Protein AF-A0AAD8M4Q8-F1 (afdb_monomer_lite)

Sequence (217 aa):
MDNETYIPLFQEVNKFFEGLNMKIIEDIPTFLVDKHEINKLSHEFGEKDQLRNPVGMVTYKSGFFVKSVARSFLGGKNIHVVKKVQYIRNDQEVTSLLLVYGFPRLAIGATLAHEMMHAWMRIEGYKGLTIEVEEGICEVMAHRWLDWYAFVGDDFLHTTPEQAQFLRNLKEFLQNKIERNDCKIYGGGFRDAKWAIEKYGLKYTISHVAQTGKFPQ

Radius of gyration: 17.35 Å; chains: 1; bounding box: 42×38×52 Å

Foldseek 3Di:
DAPVVVVVLVVVLQVVCVVVVLHDPDPAAEFAAAQVQVLVVCVVVCVPCPPDSDQKDWDQDFFDKGWGFRDWDDDPPDIDTDTDIDHFHDNDRTRHMYGHPDDDSLQSSLRVQLNVQVVSCSNVPQPDADLLQSLLVSLLSSLVSLVVCCPPPPQCVPDDPVSNVVSVVVSVVSNCCQCVVPDCRRNVSVVLLVVLCVVPNDVVQVVVCSVPSDGDD

Secondary structure (DSSP, 8-state):
--HHHHHHHHHHHHHHHHHTT----S---EEEE-HHHHHHHHHHHT-S-TT---SEEEE---SEEEEEEEEEEEETTEEEEEEEEEEE---SSS-EEEEETTS-HHHHHHHHHHHHHHHHHHHTT--S--HHHHHHHHHHHHHHHHHHHHHH-HHHHSS-HHHHHHHHHHHHHHHHHHHT---IIIIIHHHHHHHHHHHH-HHHHHHHHHHHSS---

Organism: NCBI:txid360622

Structure (mmCIF, N/CA/C/O backbone):
data_AF-A0AAD8M4Q8-F1
#
_entry.id   AF-A0AAD8M4Q8-F1
#
loop_
_atom_site.group_PDB
_atom_site.id
_atom_site.type_symbol
_atom_site.label_atom_id
_atom_site.label_alt_id
_atom_site.label_comp_id
_atom_site.label_asym_id
_atom_site.label_entity_id
_atom_site.label_seq_id
_atom_site.pdbx_PDB_ins_code
_atom_site.Cartn_x
_atom_site.Cartn_y
_atom_site.Cartn_z
_atom_site.occupancy
_atom_site.B_iso_or_equiv
_atom_site.auth_seq_id
_atom_site.auth_comp_id
_atom_site.auth_asym_id
_atom_site.auth_atom_id
_atom_site.pdbx_PDB_model_num
ATOM 1 N N . MET A 1 1 ? 7.501 -5.896 -14.517 1.00 64.81 1 MET A N 1
ATOM 2 C CA . MET A 1 1 ? 7.776 -6.849 -13.427 1.00 64.81 1 MET A CA 1
ATOM 3 C C . MET A 1 1 ? 7.055 -8.150 -13.726 1.00 64.81 1 MET A C 1
ATOM 5 O O . MET A 1 1 ? 5.923 -8.102 -14.202 1.00 64.81 1 MET A O 1
ATOM 9 N N . ASP A 1 2 ? 7.731 -9.267 -13.506 1.00 63.97 2 ASP A N 1
ATOM 10 C CA . ASP A 1 2 ? 7.231 -10.643 -13.596 1.00 63.97 2 ASP A CA 1
ATOM 11 C C . ASP A 1 2 ? 7.400 -11.345 -12.235 1.00 63.97 2 ASP A C 1
ATOM 13 O O . ASP A 1 2 ? 7.841 -10.724 -11.268 1.00 63.97 2 ASP A O 1
ATOM 17 N N . ASN A 1 3 ? 7.036 -12.626 -12.137 1.00 61.72 3 ASN A N 1
ATOM 18 C CA . ASN A 1 3 ? 7.103 -13.358 -10.868 1.00 61.72 3 ASN A CA 1
ATOM 19 C C . ASN A 1 3 ? 8.532 -13.499 -10.309 1.00 61.72 3 ASN A C 1
ATOM 21 O O . ASN A 1 3 ? 8.699 -13.512 -9.092 1.00 61.72 3 ASN A O 1
ATOM 25 N N . GLU A 1 4 ? 9.556 -13.576 -11.166 1.00 65.62 4 GLU A N 1
ATOM 26 C CA . GLU A 1 4 ? 10.958 -13.718 -10.739 1.00 65.62 4 GLU A CA 1
ATOM 27 C C . GLU A 1 4 ? 11.475 -12.430 -10.091 1.00 65.62 4 GLU A C 1
ATOM 29 O O . GLU A 1 4 ? 12.155 -12.465 -9.068 1.00 65.62 4 GLU A O 1
ATOM 34 N N . THR A 1 5 ? 11.086 -11.280 -10.639 1.00 70.12 5 THR A N 1
ATOM 35 C CA . THR A 1 5 ? 11.452 -9.964 -10.094 1.00 70.12 5 THR A CA 1
ATOM 36 C C . THR A 1 5 ? 10.555 -9.513 -8.935 1.00 70.12 5 THR A C 1
ATOM 38 O O . THR A 1 5 ? 10.955 -8.650 -8.147 1.00 70.12 5 THR A O 1
ATOM 41 N N . TYR A 1 6 ? 9.368 -10.105 -8.792 1.00 77.44 6 TYR A N 1
ATOM 42 C CA . TYR A 1 6 ? 8.418 -9.792 -7.725 1.00 77.44 6 TYR A CA 1
ATOM 43 C C . TYR A 1 6 ? 8.848 -10.323 -6.349 1.00 77.44 6 TYR A C 1
ATOM 45 O O . TYR A 1 6 ? 8.775 -9.581 -5.371 1.00 77.44 6 TYR A O 1
ATOM 53 N N . ILE A 1 7 ? 9.337 -11.567 -6.257 1.00 81.38 7 ILE A N 1
ATOM 54 C CA . ILE A 1 7 ? 9.719 -12.176 -4.966 1.00 81.38 7 ILE A CA 1
ATOM 55 C C . ILE A 1 7 ? 10.741 -11.308 -4.201 1.00 81.38 7 ILE A C 1
ATOM 57 O O . ILE A 1 7 ? 10.496 -11.021 -3.026 1.00 81.38 7 ILE A O 1
ATOM 61 N N . PRO A 1 8 ? 11.825 -10.807 -4.831 1.00 87.75 8 PRO A N 1
ATOM 62 C CA . PRO A 1 8 ? 12.736 -9.879 -4.166 1.00 87.75 8 PRO A CA 1
ATOM 63 C C . PRO A 1 8 ? 12.051 -8.600 -3.670 1.00 87.75 8 PRO A C 1
ATOM 65 O O . PRO A 1 8 ? 12.360 -8.132 -2.581 1.00 87.75 8 PRO A O 1
ATOM 68 N N . LEU A 1 9 ? 11.103 -8.037 -4.436 1.00 89.19 9 LEU A N 1
ATOM 69 C CA . LEU A 1 9 ? 10.385 -6.824 -4.015 1.00 89.19 9 LEU A CA 1
ATOM 70 C C . LEU A 1 9 ? 9.545 -7.091 -2.767 1.00 89.19 9 LEU A C 1
ATOM 72 O O . LEU A 1 9 ? 9.581 -6.311 -1.821 1.00 89.19 9 LEU A O 1
ATOM 76 N N . PHE A 1 10 ? 8.811 -8.203 -2.746 1.00 89.38 10 PHE A N 1
ATOM 77 C CA . PHE A 1 10 ? 8.012 -8.578 -1.583 1.00 89.38 10 PHE A CA 1
ATOM 78 C C . PHE A 1 10 ? 8.878 -8.735 -0.329 1.00 89.38 10 PHE A C 1
ATOM 80 O O . PHE A 1 10 ? 8.508 -8.272 0.748 1.00 89.38 10 PHE A O 1
ATOM 87 N N . GLN A 1 11 ? 10.067 -9.328 -0.460 1.00 90.38 11 GLN A N 1
ATOM 88 C CA . GLN A 1 11 ? 11.019 -9.444 0.648 1.00 90.38 11 GLN A CA 1
ATOM 89 C C . GLN A 1 11 ? 11.530 -8.082 1.132 1.00 90.38 11 GLN A C 1
ATOM 91 O O . GLN A 1 11 ? 11.688 -7.884 2.335 1.00 90.38 11 GLN A O 1
ATOM 96 N N . GLU A 1 12 ? 11.787 -7.138 0.230 1.00 93.00 12 GLU A N 1
ATOM 97 C CA . GLU A 1 12 ? 12.203 -5.784 0.605 1.00 93.00 12 GLU A CA 1
ATOM 98 C C . GLU A 1 12 ? 11.087 -5.021 1.323 1.00 93.00 12 GLU A C 1
ATOM 100 O O . GLU A 1 12 ? 11.355 -4.413 2.358 1.00 93.00 12 GLU A O 1
ATOM 105 N N . VAL A 1 13 ? 9.837 -5.102 0.848 1.00 94.88 13 VAL A N 1
ATOM 106 C CA . VAL A 1 13 ? 8.702 -4.482 1.554 1.00 94.88 13 VAL A CA 1
ATOM 107 C C . VAL A 1 13 ? 8.511 -5.126 2.929 1.00 94.88 13 VAL A C 1
ATOM 109 O O . VAL A 1 13 ? 8.358 -4.412 3.916 1.00 94.88 13 VAL A O 1
ATOM 112 N N . ASN A 1 14 ? 8.651 -6.448 3.059 1.00 93.75 14 ASN A N 1
ATOM 113 C CA . ASN A 1 14 ? 8.646 -7.094 4.377 1.00 93.75 14 ASN A CA 1
ATOM 114 C C . ASN A 1 14 ? 9.763 -6.584 5.299 1.00 93.75 14 ASN A C 1
ATOM 116 O O . ASN A 1 14 ? 9.499 -6.312 6.468 1.00 93.75 14 ASN A O 1
ATOM 120 N N . LYS A 1 15 ? 10.992 -6.401 4.792 1.00 94.38 15 LYS A N 1
ATOM 121 C CA . LYS A 1 15 ? 12.101 -5.813 5.571 1.00 94.38 15 LYS A CA 1
ATOM 122 C C . LYS A 1 15 ? 11.796 -4.383 6.013 1.00 94.38 15 LYS A C 1
ATOM 124 O O . LYS A 1 15 ? 12.140 -4.009 7.132 1.00 94.38 15 LYS A O 1
ATOM 129 N N . PHE A 1 16 ? 11.150 -3.592 5.157 1.00 96.12 16 PHE A N 1
ATOM 130 C CA . PHE A 1 16 ? 10.689 -2.251 5.509 1.00 96.12 16 PHE A CA 1
ATOM 131 C C . PHE A 1 16 ? 9.710 -2.291 6.693 1.00 96.12 16 PHE A C 1
ATOM 133 O O . PHE A 1 16 ? 9.926 -1.587 7.677 1.00 96.12 16 PHE A O 1
ATOM 140 N N . PHE A 1 17 ? 8.702 -3.165 6.656 1.00 97.12 17 PHE A N 1
ATOM 141 C CA . PHE A 1 17 ? 7.760 -3.348 7.768 1.00 97.12 17 PHE A CA 1
ATOM 142 C C . PHE A 1 17 ? 8.426 -3.916 9.034 1.00 97.12 17 PHE A C 1
ATOM 144 O O . PHE A 1 17 ? 8.143 -3.461 10.143 1.00 97.12 17 PHE A O 1
ATOM 151 N N . GLU A 1 18 ? 9.355 -4.863 8.897 1.00 95.50 18 GLU A N 1
ATOM 152 C CA . GLU A 1 18 ? 10.125 -5.408 10.022 1.00 95.50 18 GLU A CA 1
ATOM 153 C C . GLU A 1 18 ? 10.961 -4.321 10.714 1.00 95.50 18 GLU A C 1
ATOM 155 O O . GLU A 1 18 ? 10.957 -4.239 11.943 1.00 95.50 18 GLU A O 1
ATOM 160 N N . GLY A 1 19 ? 11.585 -3.422 9.944 1.00 95.50 19 GLY A N 1
ATOM 161 C CA . GLY A 1 19 ? 12.311 -2.257 10.463 1.00 95.50 19 GLY A CA 1
ATOM 162 C C . GLY A 1 19 ? 11.434 -1.233 11.196 1.00 95.50 19 GLY A C 1
ATOM 163 O O . GLY A 1 19 ? 11.954 -0.403 11.939 1.00 95.50 19 GLY A O 1
ATOM 164 N N . LEU A 1 20 ? 10.111 -1.306 11.024 1.00 96.12 20 LEU A N 1
ATOM 165 C CA . LEU A 1 20 ? 9.121 -0.508 11.754 1.00 96.12 20 LEU A CA 1
ATOM 166 C C . LEU A 1 20 ? 8.516 -1.258 12.953 1.00 96.12 20 LEU A C 1
ATOM 168 O O . LEU A 1 20 ? 7.601 -0.739 13.591 1.00 96.12 20 LEU A O 1
ATOM 172 N N . ASN A 1 21 ? 9.014 -2.460 13.270 1.00 94.94 21 ASN A N 1
ATOM 173 C CA . ASN A 1 21 ? 8.438 -3.387 14.250 1.00 94.94 21 ASN A CA 1
ATOM 174 C C . ASN A 1 21 ? 6.997 -3.817 13.906 1.00 94.94 21 ASN A C 1
ATOM 176 O O . ASN A 1 21 ? 6.199 -4.093 14.799 1.00 94.94 21 ASN A O 1
ATOM 180 N N . MET A 1 22 ? 6.674 -3.895 12.614 1.00 95.81 22 MET A N 1
ATOM 181 C CA . MET A 1 22 ? 5.350 -4.237 12.079 1.00 95.81 22 MET A CA 1
ATOM 182 C C . MET A 1 22 ? 5.428 -5.483 11.189 1.00 95.81 22 MET A C 1
ATOM 184 O O . MET A 1 22 ? 4.903 -5.523 10.080 1.00 95.81 22 MET A O 1
ATOM 188 N N . LYS A 1 23 ? 6.159 -6.503 11.645 1.00 91.69 23 LYS A N 1
ATOM 189 C CA . LYS A 1 23 ? 6.398 -7.723 10.871 1.00 91.69 23 LYS A CA 1
ATOM 190 C C . LYS A 1 23 ? 5.087 -8.466 10.594 1.00 91.69 23 LYS A C 1
ATOM 192 O O . LYS A 1 23 ? 4.379 -8.821 11.530 1.00 91.69 23 LYS A O 1
ATOM 197 N N . ILE A 1 24 ? 4.822 -8.767 9.325 1.00 87.88 24 ILE A N 1
ATOM 198 C CA . ILE A 1 24 ? 3.748 -9.677 8.913 1.00 87.88 24 ILE A CA 1
ATOM 199 C C . ILE A 1 24 ? 4.308 -11.104 8.948 1.00 87.88 24 ILE A C 1
ATOM 201 O O . ILE A 1 24 ? 5.303 -11.400 8.290 1.00 87.88 24 ILE A O 1
ATOM 205 N N . ILE A 1 25 ? 3.715 -11.967 9.777 1.00 80.19 25 ILE A N 1
ATOM 206 C CA . ILE A 1 25 ? 4.155 -13.365 9.956 1.00 80.19 25 ILE A CA 1
ATOM 207 C C . ILE A 1 25 ? 3.405 -14.309 9.002 1.00 80.19 25 ILE A C 1
ATOM 209 O O . ILE A 1 25 ? 3.916 -15.375 8.663 1.00 80.19 25 ILE A O 1
ATOM 213 N N . GLU A 1 26 ? 2.211 -13.920 8.556 1.00 80.25 26 GLU A N 1
ATOM 214 C CA . GLU A 1 26 ? 1.402 -14.704 7.625 1.00 80.25 26 GLU A CA 1
ATOM 215 C C . GLU A 1 26 ? 1.998 -14.699 6.210 1.00 80.25 26 GLU A C 1
ATOM 217 O O . GLU A 1 26 ? 2.409 -13.659 5.692 1.00 80.25 26 GLU A O 1
ATOM 222 N N . ASP A 1 27 ? 2.011 -15.868 5.564 1.00 85.44 27 ASP A N 1
ATOM 223 C CA . ASP A 1 27 ? 2.328 -15.981 4.139 1.00 85.44 27 ASP A CA 1
ATOM 224 C C . ASP A 1 27 ? 1.087 -15.600 3.325 1.00 85.44 27 ASP A C 1
ATOM 226 O O . ASP A 1 27 ? 0.172 -16.407 3.145 1.00 85.44 27 ASP A O 1
ATOM 230 N N . ILE A 1 28 ? 1.026 -14.339 2.889 1.00 89.75 28 ILE A N 1
ATOM 231 C CA . ILE A 1 28 ? -0.108 -13.807 2.132 1.00 89.75 28 ILE A CA 1
ATOM 232 C C . ILE A 1 28 ? 0.126 -14.051 0.633 1.00 89.75 28 ILE A C 1
ATOM 234 O O . ILE A 1 28 ? 1.023 -13.436 0.040 1.00 89.75 28 ILE A O 1
ATOM 238 N N . PRO A 1 29 ? -0.701 -14.884 -0.033 1.00 91.06 29 PRO A N 1
ATOM 239 C CA . PRO A 1 29 ? -0.574 -15.112 -1.465 1.00 91.06 29 PRO A CA 1
ATOM 240 C C . PRO A 1 29 ? -0.703 -13.797 -2.231 1.00 91.06 29 PRO A C 1
ATOM 242 O O . PRO A 1 29 ? -1.708 -13.102 -2.094 1.00 91.06 29 PRO A O 1
ATOM 245 N N . THR A 1 30 ? 0.283 -13.470 -3.065 1.00 91.62 30 THR A N 1
ATOM 246 C CA . THR A 1 30 ? 0.241 -12.252 -3.882 1.00 91.62 30 THR A CA 1
ATOM 247 C C . THR A 1 30 ? 0.241 -12.566 -5.369 1.00 91.62 30 THR A C 1
ATOM 249 O O . THR A 1 30 ? 1.000 -13.414 -5.843 1.00 91.62 30 THR A O 1
ATOM 252 N N . PHE A 1 31 ? -0.606 -11.864 -6.120 1.00 93.00 31 PHE A N 1
ATOM 253 C CA . PHE A 1 31 ? -0.801 -12.085 -7.545 1.00 93.00 31 PHE A CA 1
ATOM 254 C C . PHE A 1 31 ? -0.630 -10.796 -8.341 1.00 93.00 31 PHE A C 1
ATOM 256 O O . PHE A 1 31 ? -1.279 -9.783 -8.085 1.00 93.00 31 PHE A O 1
ATOM 263 N N . LEU A 1 32 ? 0.191 -10.870 -9.387 1.00 93.75 32 LEU A N 1
ATOM 264 C CA . LEU A 1 32 ? 0.187 -9.869 -10.443 1.00 93.75 32 LEU A CA 1
ATOM 265 C C . LEU A 1 32 ? -1.039 -10.100 -11.329 1.00 93.75 32 LEU A C 1
ATOM 267 O O . LEU A 1 32 ? -1.241 -11.209 -11.816 1.00 93.75 32 LEU A O 1
ATOM 271 N N . VAL A 1 33 ? -1.853 -9.080 -11.559 1.00 94.56 33 VAL A N 1
ATOM 272 C CA . VAL A 1 33 ? -3.083 -9.141 -12.366 1.00 94.56 33 VAL A CA 1
ATOM 273 C C . VAL A 1 33 ? -3.091 -8.021 -13.396 1.00 94.56 33 VAL A C 1
ATOM 275 O O . VAL A 1 33 ? -2.336 -7.058 -13.282 1.00 94.56 33 VAL A O 1
ATOM 278 N N . ASP A 1 34 ? -3.913 -8.136 -14.437 1.00 93.06 34 ASP A N 1
ATOM 279 C CA . ASP A 1 34 ? -4.118 -7.013 -15.351 1.00 93.06 34 ASP A CA 1
ATOM 280 C C . ASP A 1 34 ? -5.187 -6.041 -14.838 1.00 93.06 34 ASP A C 1
ATOM 282 O O . ASP A 1 34 ? -5.877 -6.287 -13.845 1.00 93.06 34 ASP A O 1
ATOM 286 N N . LYS A 1 35 ? -5.326 -4.915 -15.543 1.00 92.38 35 LYS A N 1
ATOM 287 C CA . LYS A 1 35 ? -6.269 -3.869 -15.159 1.00 92.38 35 LYS A CA 1
ATOM 288 C C . LYS A 1 35 ? -7.730 -4.320 -15.197 1.00 92.38 35 LYS A C 1
ATOM 290 O O . LYS A 1 35 ? -8.543 -3.825 -14.426 1.00 92.38 35 LYS A O 1
ATOM 295 N N . HIS A 1 36 ? -8.069 -5.223 -16.110 1.00 93.31 36 HIS A N 1
ATOM 296 C CA . HIS A 1 36 ? -9.434 -5.705 -16.244 1.00 93.31 36 HIS A CA 1
ATOM 297 C C . HIS A 1 36 ? -9.807 -6.604 -15.063 1.00 93.31 36 HIS A C 1
ATOM 299 O O . HIS A 1 36 ? -10.873 -6.432 -14.480 1.00 93.31 36 HIS A O 1
ATOM 305 N N . GLU A 1 37 ? -8.911 -7.514 -14.685 1.00 95.06 37 GLU A N 1
ATOM 306 C CA . GLU A 1 37 ? -9.134 -8.460 -13.596 1.00 95.06 37 GLU A CA 1
ATOM 307 C C . GLU A 1 37 ? -9.264 -7.755 -12.241 1.00 95.06 37 GLU A C 1
ATOM 309 O O . GLU A 1 37 ? -10.204 -8.046 -11.505 1.00 95.06 37 GLU A O 1
ATOM 314 N N . ILE A 1 38 ? -8.388 -6.791 -11.922 1.00 93.94 38 ILE A N 1
ATOM 315 C CA . ILE A 1 38 ? -8.486 -6.073 -10.638 1.00 93.94 38 ILE A CA 1
ATOM 316 C C . ILE A 1 38 ? -9.770 -5.241 -10.546 1.00 93.94 38 ILE A C 1
ATOM 318 O O . ILE A 1 38 ? -10.437 -5.251 -9.517 1.00 93.94 38 ILE A O 1
ATOM 322 N N . ASN A 1 39 ? -10.170 -4.581 -11.641 1.00 92.50 39 ASN A N 1
ATOM 323 C CA . ASN A 1 39 ? -11.406 -3.802 -11.673 1.00 92.50 39 ASN A CA 1
ATOM 324 C C . ASN A 1 39 ? -12.624 -4.723 -11.501 1.00 92.50 39 ASN A C 1
ATOM 326 O O . ASN A 1 39 ? -13.536 -4.405 -10.742 1.00 92.50 39 ASN A O 1
ATOM 330 N N . LYS A 1 40 ? -12.630 -5.883 -12.172 1.00 93.44 40 LYS A N 1
ATOM 331 C CA . LYS A 1 40 ? -13.683 -6.895 -12.028 1.00 93.44 40 LYS A CA 1
ATOM 332 C C . LYS A 1 40 ? -13.819 -7.349 -10.569 1.00 93.44 40 LYS A C 1
ATOM 334 O O . LYS A 1 40 ? -14.925 -7.324 -10.039 1.00 93.44 40 LYS A O 1
ATOM 339 N N . LEU A 1 41 ? -12.716 -7.739 -9.927 1.00 92.81 41 LEU A N 1
ATOM 340 C CA . LEU A 1 41 ? -12.733 -8.242 -8.549 1.00 92.81 41 LEU A CA 1
ATOM 341 C C . LEU A 1 41 ? -13.122 -7.156 -7.534 1.00 92.81 41 LEU A C 1
ATOM 343 O O . LEU A 1 41 ? -13.918 -7.427 -6.638 1.00 92.81 41 LEU A O 1
ATOM 347 N N . SER A 1 42 ? -12.643 -5.922 -7.714 1.00 89.88 42 SER A N 1
ATOM 348 C CA . SER A 1 42 ? -13.033 -4.775 -6.879 1.00 89.88 42 SER A CA 1
ATOM 349 C C . SER A 1 42 ? -14.547 -4.514 -6.950 1.00 89.88 42 SER A C 1
ATOM 351 O O . SER A 1 42 ? -15.216 -4.406 -5.915 1.00 89.88 42 SER A O 1
ATOM 353 N N . HIS A 1 43 ? -15.134 -4.551 -8.157 1.00 88.44 43 HIS A N 1
ATOM 354 C CA . HIS A 1 43 ? -16.587 -4.462 -8.337 1.00 88.44 43 HIS A CA 1
ATOM 355 C C . HIS A 1 43 ? -17.344 -5.633 -7.690 1.00 88.44 43 HIS A C 1
ATOM 357 O O . HIS A 1 43 ? -18.345 -5.406 -7.009 1.00 88.44 43 HIS A O 1
ATOM 363 N N . GLU A 1 44 ? -16.885 -6.874 -7.878 1.00 89.12 44 GLU A N 1
ATOM 364 C CA . GLU A 1 44 ? -17.518 -8.070 -7.299 1.00 89.12 44 GLU A CA 1
ATOM 365 C C . GLU A 1 44 ? -17.487 -8.066 -5.764 1.00 89.12 44 GLU A C 1
ATOM 367 O O . GLU A 1 44 ? -18.421 -8.543 -5.112 1.00 89.12 44 GLU A O 1
ATOM 372 N N . PHE A 1 45 ? -16.428 -7.527 -5.158 1.00 88.00 45 PHE A N 1
ATOM 373 C CA . PHE A 1 45 ? -16.283 -7.513 -3.703 1.00 88.00 45 PHE A CA 1
ATOM 374 C C . PHE A 1 45 ? -16.944 -6.320 -3.027 1.00 88.00 45 PHE A C 1
ATOM 376 O O . PHE A 1 45 ? -17.080 -6.343 -1.800 1.00 88.00 45 PHE A O 1
ATOM 383 N N . GLY A 1 46 ? -17.477 -5.384 -3.812 1.00 71.75 46 GLY A N 1
ATOM 384 C CA . GLY A 1 46 ? -18.245 -4.256 -3.308 1.00 71.75 46 GLY A CA 1
ATOM 385 C C . GLY A 1 46 ? -17.369 -3.235 -2.595 1.00 71.75 46 GLY A C 1
ATOM 386 O O . GLY A 1 46 ? -17.838 -2.613 -1.639 1.00 71.75 46 GLY A O 1
ATOM 387 N N . GLU A 1 47 ? -16.118 -3.069 -3.036 1.00 65.25 47 GLU A N 1
ATOM 388 C CA . GLU A 1 47 ? -15.319 -1.913 -2.635 1.00 65.25 47 GLU A CA 1
ATOM 389 C C . GLU A 1 47 ? -16.081 -0.656 -3.057 1.00 65.25 47 GLU A C 1
ATOM 391 O O . GLU A 1 47 ? -16.374 -0.421 -4.230 1.00 65.25 47 GLU A O 1
ATOM 396 N N . LYS A 1 48 ? -16.541 0.087 -2.047 1.00 49.81 48 LYS A N 1
ATOM 397 C CA . LYS A 1 48 ? -17.581 1.111 -2.197 1.00 49.81 48 LYS A CA 1
ATOM 398 C C . LYS A 1 48 ? -17.098 2.354 -2.937 1.00 49.81 48 LYS A C 1
ATOM 400 O O . LYS A 1 48 ? -17.932 3.180 -3.303 1.00 49.81 48 LYS A O 1
ATOM 405 N N . ASP A 1 49 ? -15.798 2.478 -3.185 1.00 52.44 49 ASP A N 1
ATOM 406 C CA . ASP A 1 49 ? -15.227 3.628 -3.869 1.00 52.44 49 ASP A CA 1
ATOM 407 C C . ASP A 1 49 ? -15.103 3.363 -5.378 1.00 52.44 49 ASP A C 1
ATOM 409 O O . ASP A 1 49 ? -14.035 3.122 -5.937 1.00 52.44 49 ASP A O 1
ATOM 413 N N . GLN A 1 50 ? -16.246 3.440 -6.071 1.00 46.34 50 GLN A N 1
ATOM 414 C CA . GLN A 1 50 ? -16.353 3.352 -7.538 1.00 46.34 50 GLN A CA 1
ATOM 415 C C . GLN A 1 50 ? -15.540 4.439 -8.280 1.00 46.34 50 GLN A C 1
ATOM 417 O O . GLN A 1 50 ? -15.519 4.466 -9.512 1.00 46.34 50 GLN A O 1
ATOM 422 N N . LEU A 1 51 ? -14.893 5.357 -7.550 1.00 47.28 51 LEU A N 1
ATOM 423 C CA . LEU A 1 51 ? -14.148 6.488 -8.089 1.00 47.28 51 LEU A CA 1
ATOM 424 C C . LEU A 1 51 ? -12.711 6.170 -8.513 1.00 47.28 51 LEU A C 1
ATOM 426 O O . LEU A 1 51 ? -12.078 7.036 -9.130 1.00 47.28 51 LEU A O 1
ATOM 430 N N . ARG A 1 52 ? -12.164 4.980 -8.228 1.00 60.59 52 ARG A N 1
ATOM 431 C CA . ARG A 1 52 ? -10.803 4.655 -8.668 1.00 60.59 52 ARG A CA 1
ATOM 432 C C . ARG A 1 52 ? -10.686 3.351 -9.434 1.00 60.59 52 ARG A C 1
ATOM 434 O O . ARG A 1 52 ? -11.391 2.377 -9.253 1.00 60.59 52 ARG A O 1
ATOM 441 N N . ASN A 1 53 ? -9.726 3.423 -10.342 1.00 74.00 53 ASN A N 1
ATOM 442 C CA . ASN A 1 53 ? -9.128 2.348 -11.096 1.00 74.00 53 ASN A CA 1
ATOM 443 C C . ASN A 1 53 ? -8.022 1.753 -10.195 1.00 74.00 53 ASN A C 1
ATOM 445 O O . ASN A 1 53 ? -6.887 2.238 -10.314 1.00 74.00 53 ASN A O 1
ATOM 449 N N . PRO A 1 54 ? -8.283 0.745 -9.336 1.00 87.06 54 PRO A N 1
ATOM 450 C CA . PRO A 1 54 ? -7.307 0.232 -8.369 1.00 87.06 54 PRO A CA 1
ATOM 451 C C . PRO A 1 54 ? -6.050 -0.308 -9.050 1.00 87.06 54 PRO A C 1
ATOM 453 O O . PRO A 1 54 ? -6.112 -0.907 -10.129 1.00 87.06 54 PRO A O 1
ATOM 456 N N . VAL A 1 55 ? -4.889 -0.044 -8.457 1.00 92.62 55 VAL A N 1
ATOM 457 C CA . VAL A 1 55 ? -3.597 -0.606 -8.895 1.00 92.62 55 VAL A CA 1
ATOM 458 C C . VAL A 1 55 ? -3.057 -1.652 -7.919 1.00 92.62 55 VAL A C 1
ATOM 460 O O . VAL A 1 55 ? -2.172 -2.416 -8.299 1.00 92.62 55 VAL A O 1
ATOM 463 N N . GLY A 1 56 ? -3.631 -1.708 -6.720 1.00 94.81 56 GLY A N 1
ATOM 464 C CA . GLY A 1 56 ? -3.477 -2.742 -5.707 1.00 94.81 56 GLY A CA 1
ATOM 465 C C . GLY A 1 56 ? -4.837 -3.038 -5.071 1.00 94.81 56 GLY A C 1
ATOM 466 O O . GLY A 1 56 ? -5.783 -2.278 -5.296 1.00 94.81 56 GLY A O 1
ATOM 467 N N . MET A 1 57 ? -4.952 -4.184 -4.401 1.00 94.06 57 MET A N 1
ATOM 468 C CA . MET A 1 57 ? -6.136 -4.577 -3.636 1.00 94.06 57 MET A CA 1
ATOM 469 C C . MET A 1 57 ? -5.782 -5.683 -2.632 1.00 94.06 57 MET A C 1
ATOM 471 O O . MET A 1 57 ? -5.109 -6.656 -2.995 1.00 94.06 57 MET A O 1
ATOM 475 N N . VAL A 1 58 ? -6.310 -5.593 -1.411 1.00 94.31 58 VAL A N 1
ATOM 476 C CA . VAL A 1 58 ? -6.338 -6.697 -0.438 1.00 94.31 58 VAL A CA 1
ATOM 477 C C . VAL A 1 58 ? -7.673 -7.430 -0.517 1.00 94.31 58 VAL A C 1
ATOM 479 O O . VAL A 1 58 ? -8.738 -6.817 -0.524 1.00 94.31 58 VAL A O 1
ATOM 482 N N . THR A 1 59 ? -7.648 -8.760 -0.538 1.00 93.81 59 THR A N 1
ATOM 483 C CA . THR A 1 59 ? -8.875 -9.561 -0.491 1.00 93.81 59 THR A CA 1
ATOM 484 C C . THR A 1 59 ? -9.063 -10.205 0.876 1.00 93.81 59 THR A C 1
ATOM 486 O O . THR A 1 59 ? -8.123 -10.730 1.465 1.00 93.81 59 THR A O 1
ATOM 489 N N . TYR A 1 60 ? -10.313 -10.225 1.342 1.00 91.94 60 TYR A N 1
ATOM 490 C CA . TYR A 1 60 ? -10.715 -10.818 2.628 1.00 91.94 60 TYR A CA 1
ATOM 491 C C . TYR A 1 60 ? -11.707 -11.982 2.469 1.00 91.94 60 TYR A C 1
ATOM 493 O O . TYR A 1 60 ? -12.165 -12.561 3.447 1.00 91.94 60 TYR A O 1
ATOM 501 N N . LYS A 1 61 ? -12.102 -12.299 1.229 1.00 89.00 61 LYS A N 1
ATOM 502 C CA . LYS A 1 61 ? -13.048 -13.377 0.904 1.00 89.00 61 LYS A CA 1
ATOM 503 C C . LYS A 1 61 ? -12.296 -14.585 0.362 1.00 89.00 61 LYS A C 1
ATOM 505 O O . LYS A 1 61 ? -11.294 -14.414 -0.329 1.00 89.00 61 LYS A O 1
ATOM 510 N N . SER A 1 62 ? -12.792 -15.787 0.637 1.00 89.94 62 SER A N 1
ATOM 511 C CA . SER A 1 62 ? -12.325 -17.033 0.025 1.00 89.94 62 SER A CA 1
ATOM 512 C C . SER A 1 62 ? -13.326 -17.520 -1.031 1.00 89.94 62 SER A C 1
ATOM 514 O O . SER A 1 62 ? -14.435 -16.996 -1.149 1.00 89.94 62 SER A O 1
ATOM 516 N N . GLY A 1 63 ? -12.931 -18.491 -1.854 1.00 92.25 63 GLY A N 1
ATOM 517 C CA . GLY A 1 63 ? -13.826 -19.148 -2.806 1.00 92.25 63 GLY A CA 1
ATOM 518 C C . GLY A 1 63 ? -13.987 -18.453 -4.160 1.00 92.25 63 GLY A C 1
ATOM 519 O O . GLY A 1 63 ? -15.046 -18.551 -4.776 1.00 92.25 63 GLY A O 1
ATOM 520 N N . PHE A 1 64 ? -12.953 -17.765 -4.650 1.00 93.50 64 PHE A N 1
ATOM 521 C CA . PHE A 1 64 ? -12.987 -17.060 -5.936 1.00 93.50 64 PHE A CA 1
ATOM 522 C C . PHE A 1 64 ? -11.787 -17.401 -6.826 1.00 93.50 64 PHE A C 1
ATOM 524 O O . PHE A 1 64 ? -10.785 -17.963 -6.377 1.00 93.50 64 PHE A O 1
ATOM 531 N N . PHE A 1 65 ? -11.901 -17.079 -8.114 1.00 95.25 65 PHE A N 1
ATOM 532 C CA . PHE A 1 65 ? -10.834 -17.268 -9.091 1.00 95.25 65 PHE A CA 1
ATOM 533 C C . PHE A 1 65 ? -10.139 -15.944 -9.394 1.00 95.25 65 PHE A C 1
ATOM 535 O O . PHE A 1 65 ? -10.806 -14.941 -9.626 1.00 95.25 65 PHE A O 1
ATOM 542 N N . VAL A 1 66 ? -8.811 -15.984 -9.469 1.00 95.38 66 VAL A N 1
ATOM 543 C CA . VAL A 1 66 ? -7.958 -14.878 -9.909 1.00 95.38 66 VAL A CA 1
ATOM 544 C C . VAL A 1 66 ? -7.269 -15.267 -11.207 1.00 95.38 66 VAL A C 1
ATOM 546 O O . VAL A 1 66 ? -6.623 -16.318 -11.294 1.00 95.38 66 VAL A O 1
ATOM 549 N N . LYS A 1 67 ? -7.370 -14.408 -12.220 1.00 96.25 67 LYS A N 1
ATOM 550 C CA . LYS A 1 67 ? -6.610 -14.518 -13.467 1.00 96.25 67 LYS A CA 1
ATOM 551 C C . LYS A 1 67 ? -5.312 -13.710 -13.381 1.00 96.25 67 LYS A C 1
ATOM 553 O O . LYS A 1 67 ? -5.245 -12.556 -13.801 1.00 96.25 67 LYS A O 1
ATOM 558 N N . SER A 1 68 ? -4.265 -14.339 -12.863 1.00 94.06 68 SER A N 1
ATOM 559 C CA . SER A 1 68 ? -2.951 -13.726 -12.675 1.00 94.06 68 SER A CA 1
ATOM 560 C C . SER A 1 68 ? -2.094 -13.742 -13.945 1.00 94.06 68 SER A C 1
ATOM 562 O O . SER A 1 68 ? -2.255 -14.575 -14.843 1.00 94.06 68 SER A O 1
ATOM 564 N N . VAL A 1 69 ? -1.156 -12.804 -14.031 1.00 92.25 69 VAL A N 1
ATOM 565 C CA . VAL A 1 69 ? -0.105 -12.730 -15.043 1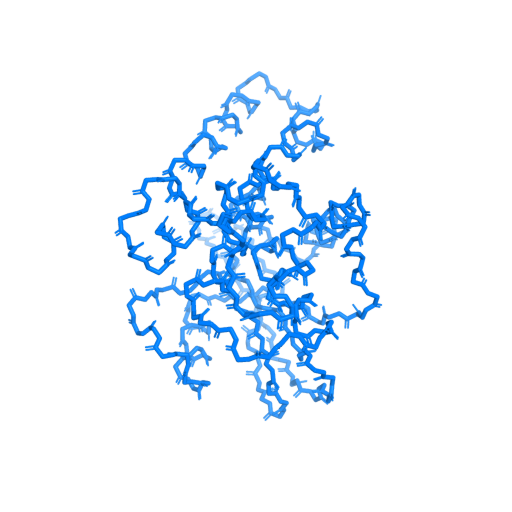.00 92.25 69 VAL A CA 1
ATOM 566 C C . VAL A 1 69 ? 1.081 -13.555 -14.563 1.00 92.25 69 VAL A C 1
ATOM 568 O O . VAL A 1 69 ? 1.791 -13.169 -13.643 1.00 92.25 69 VAL A O 1
ATOM 571 N N . ALA A 1 70 ? 1.314 -14.694 -15.210 1.00 88.12 70 ALA A N 1
ATOM 572 C CA . ALA A 1 70 ? 2.440 -15.568 -14.895 1.00 88.12 70 ALA A CA 1
ATOM 573 C C . ALA A 1 70 ? 3.748 -15.069 -15.525 1.00 88.12 70 ALA A C 1
ATOM 575 O O . ALA A 1 70 ? 4.817 -15.207 -14.937 1.00 88.12 70 ALA A O 1
ATOM 576 N N . ARG A 1 71 ? 3.667 -14.507 -16.738 1.00 86.06 71 ARG A N 1
ATOM 577 C CA . ARG A 1 71 ? 4.818 -13.971 -17.474 1.00 86.06 71 ARG A CA 1
ATOM 578 C C . ARG A 1 71 ? 4.374 -12.880 -18.436 1.00 86.06 71 ARG A C 1
ATOM 580 O O . ARG A 1 71 ? 3.318 -13.005 -19.056 1.00 86.06 71 ARG A O 1
ATOM 587 N N . SER A 1 72 ? 5.210 -11.865 -18.633 1.00 86.56 72 SER A N 1
ATOM 588 C CA . SER A 1 72 ? 5.094 -10.947 -19.768 1.00 86.56 72 SER A CA 1
ATOM 589 C C . SER A 1 72 ? 6.442 -10.788 -20.462 1.00 86.56 72 SER A C 1
ATOM 591 O O . SER A 1 72 ? 7.478 -10.841 -19.809 1.00 86.56 72 SER A O 1
ATOM 593 N N . PHE A 1 73 ? 6.437 -10.666 -21.786 1.00 85.56 73 PHE A N 1
ATOM 594 C CA . PHE A 1 73 ? 7.660 -10.528 -22.576 1.00 85.56 73 PHE A CA 1
ATOM 595 C C . PHE A 1 73 ? 7.403 -9.735 -23.856 1.00 85.56 73 PHE A C 1
ATOM 597 O O . PHE A 1 73 ? 6.286 -9.706 -24.378 1.00 85.56 73 PHE A O 1
ATOM 604 N N . LEU A 1 74 ? 8.453 -9.091 -24.361 1.00 85.81 74 LEU A N 1
ATOM 605 C CA . LEU A 1 74 ? 8.402 -8.329 -25.601 1.00 85.81 74 LEU A CA 1
ATOM 606 C C . LEU A 1 74 ? 8.592 -9.268 -26.801 1.00 85.81 74 LEU A C 1
ATOM 608 O O . LEU A 1 74 ? 9.597 -9.967 -26.901 1.00 85.81 74 LEU A O 1
ATOM 612 N N . GLY A 1 75 ? 7.626 -9.275 -27.715 1.00 86.31 75 GLY A N 1
ATOM 613 C CA . GLY A 1 75 ? 7.708 -9.921 -29.023 1.00 86.31 75 GLY A CA 1
ATOM 614 C C . GLY A 1 75 ? 7.693 -8.858 -30.115 1.00 86.31 75 GLY A C 1
ATOM 615 O O . GLY A 1 75 ? 6.632 -8.396 -30.540 1.00 86.31 75 GLY A O 1
ATOM 616 N N . GLY A 1 76 ? 8.876 -8.421 -30.550 1.00 87.94 76 GLY A N 1
ATOM 617 C CA . GLY A 1 76 ? 9.004 -7.294 -31.475 1.00 87.94 76 GLY A CA 1
ATOM 618 C C . GLY A 1 76 ? 8.498 -5.992 -30.845 1.00 87.94 76 GLY A C 1
ATOM 619 O O . GLY A 1 76 ? 9.082 -5.508 -29.883 1.00 87.94 76 GLY A O 1
ATOM 620 N N . LYS A 1 77 ? 7.411 -5.421 -31.383 1.00 88.31 77 LYS A N 1
ATOM 621 C CA . LYS A 1 77 ? 6.754 -4.216 -30.831 1.00 88.31 77 LYS A CA 1
ATOM 622 C C . LYS A 1 77 ? 5.585 -4.526 -29.886 1.00 88.31 77 LYS A C 1
ATOM 624 O O . LYS A 1 77 ? 5.001 -3.600 -29.333 1.00 88.31 77 LYS A O 1
ATOM 629 N N . ASN A 1 78 ? 5.229 -5.799 -29.717 1.00 87.81 78 ASN A N 1
ATOM 630 C CA . ASN A 1 78 ? 4.061 -6.214 -28.945 1.00 87.81 78 ASN A CA 1
ATOM 631 C C . ASN A 1 78 ? 4.469 -6.788 -27.590 1.00 87.81 78 ASN A C 1
ATOM 633 O O . ASN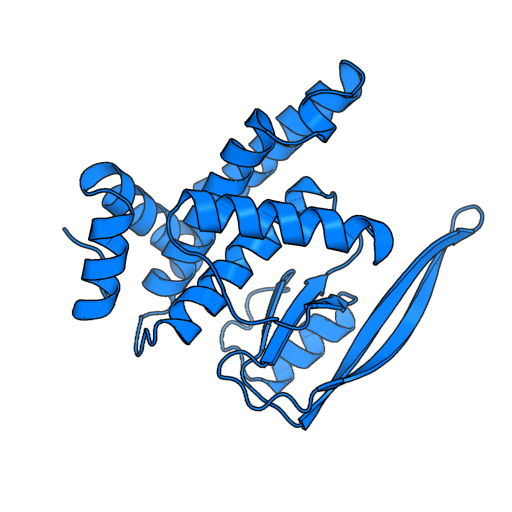 A 1 78 ? 5.483 -7.474 -27.473 1.00 87.81 78 ASN A O 1
ATOM 637 N N . ILE A 1 79 ? 3.643 -6.559 -26.570 1.00 86.31 79 ILE A N 1
ATOM 638 C CA . ILE A 1 79 ? 3.790 -7.208 -25.265 1.00 86.31 79 ILE A CA 1
ATOM 639 C C . ILE A 1 79 ? 2.906 -8.454 -25.255 1.00 86.31 79 ILE A C 1
ATOM 641 O O . ILE A 1 79 ? 1.684 -8.362 -25.370 1.00 86.31 79 ILE A O 1
ATOM 645 N N . HIS A 1 80 ? 3.523 -9.620 -25.095 1.00 89.44 80 HIS A N 1
ATOM 646 C CA . HIS A 1 80 ? 2.820 -10.883 -24.901 1.00 89.44 80 HIS A CA 1
ATOM 647 C C . HIS A 1 80 ? 2.685 -11.179 -23.412 1.00 89.44 80 HIS A C 1
ATOM 649 O O . HIS A 1 80 ? 3.625 -10.988 -22.641 1.00 89.44 80 HIS A O 1
ATOM 655 N N . VAL A 1 81 ? 1.513 -11.668 -23.009 1.00 90.56 81 VAL A N 1
ATOM 656 C CA . VAL A 1 81 ? 1.168 -11.914 -21.606 1.00 90.56 81 VAL A CA 1
ATOM 657 C C . VAL A 1 81 ? 0.630 -13.329 -21.472 1.00 90.56 81 VAL A C 1
ATOM 659 O O . VAL A 1 81 ? -0.359 -13.691 -22.109 1.00 90.56 81 VAL A O 1
ATOM 662 N N . VAL A 1 82 ? 1.273 -14.127 -20.626 1.00 91.50 82 VAL A N 1
ATOM 663 C CA . VAL A 1 82 ? 0.816 -15.467 -20.257 1.00 91.50 82 VAL A CA 1
ATOM 664 C C . VAL A 1 82 ? 0.051 -15.351 -18.951 1.00 91.50 82 VAL A C 1
ATOM 666 O O . VAL A 1 82 ? 0.593 -14.885 -17.948 1.00 91.50 82 VAL A O 1
ATOM 669 N N . LYS A 1 83 ? -1.211 -15.779 -18.965 1.00 93.50 83 LYS A N 1
ATOM 670 C CA . LYS A 1 83 ? -2.093 -15.736 -17.799 1.00 93.50 83 LYS A CA 1
ATOM 671 C C . LYS A 1 83 ? -2.295 -17.128 -17.215 1.00 93.50 83 LYS A C 1
ATOM 673 O O . LYS A 1 83 ? -2.347 -18.107 -17.957 1.00 93.50 83 LYS A O 1
ATOM 678 N N . LYS A 1 84 ? -2.463 -17.196 -15.900 1.00 94.75 84 LYS A N 1
ATOM 679 C CA . LYS A 1 84 ? -2.827 -18.400 -15.155 1.00 94.75 84 LYS A CA 1
ATOM 680 C C . LYS A 1 84 ? -4.092 -18.109 -14.356 1.00 94.75 84 LYS A C 1
ATOM 682 O O . LYS A 1 84 ? -4.280 -17.001 -13.874 1.00 94.75 84 LYS A O 1
ATOM 687 N N . VAL A 1 85 ? -4.969 -19.098 -14.234 1.00 95.56 85 VAL A N 1
ATOM 688 C CA . VAL A 1 85 ? -6.126 -19.016 -13.338 1.00 95.56 85 VAL A CA 1
ATOM 689 C C . VAL A 1 85 ? -5.776 -19.745 -12.048 1.00 95.56 85 VAL A C 1
ATOM 691 O O . VAL A 1 85 ? -5.278 -20.873 -12.087 1.00 95.56 85 VAL A O 1
ATOM 694 N N . GLN A 1 86 ? -5.999 -19.094 -10.915 1.00 93.06 86 GLN A N 1
ATOM 695 C CA . GLN A 1 86 ? -5.741 -19.630 -9.582 1.00 93.06 86 GLN A CA 1
ATOM 696 C C . GLN A 1 86 ? -7.010 -19.509 -8.746 1.00 93.06 86 GLN A C 1
ATOM 698 O O . GLN A 1 86 ? -7.721 -18.515 -8.839 1.00 93.06 86 GLN A O 1
ATOM 703 N N . TYR A 1 87 ? -7.315 -20.541 -7.964 1.00 94.12 87 TYR A N 1
ATOM 704 C CA . TYR A 1 87 ? -8.477 -20.551 -7.081 1.00 94.12 87 TYR A CA 1
ATOM 705 C C . TYR A 1 87 ? -8.031 -20.275 -5.648 1.00 94.12 87 TYR A C 1
ATOM 707 O O . TYR A 1 87 ? -7.173 -20.987 -5.122 1.00 94.12 87 TYR A O 1
ATOM 715 N N . ILE A 1 88 ? -8.608 -19.248 -5.031 1.00 92.06 88 ILE A N 1
ATOM 716 C CA . ILE A 1 88 ? -8.251 -18.798 -3.687 1.00 92.06 88 ILE A CA 1
ATOM 717 C C . ILE A 1 88 ? -9.162 -19.503 -2.681 1.00 92.06 88 ILE A C 1
ATOM 719 O O . ILE A 1 88 ? -10.357 -19.230 -2.615 1.00 92.06 88 ILE A O 1
ATOM 723 N N . ARG A 1 89 ? -8.591 -20.437 -1.909 1.00 87.44 89 ARG A N 1
ATOM 724 C CA . ARG A 1 89 ? -9.265 -21.202 -0.832 1.00 87.44 89 ARG A CA 1
ATOM 725 C C . ARG A 1 89 ? -8.830 -20.777 0.571 1.00 87.44 89 ARG A C 1
ATOM 727 O O . ARG A 1 89 ? -9.024 -21.526 1.513 1.00 87.44 89 ARG A O 1
ATOM 734 N N . ASN A 1 90 ? -8.142 -19.649 0.682 1.00 76.69 90 ASN A N 1
ATOM 735 C CA . ASN A 1 90 ? -7.523 -19.243 1.930 1.00 76.69 90 ASN A CA 1
ATOM 736 C C . ASN A 1 90 ? -8.589 -18.775 2.933 1.00 76.69 90 ASN A C 1
ATOM 738 O O . ASN A 1 90 ? -9.330 -17.856 2.605 1.00 76.69 90 ASN A O 1
ATOM 742 N N . ASP A 1 91 ? -8.631 -19.382 4.121 1.00 78.69 91 ASP A N 1
ATOM 743 C CA . ASP A 1 91 ? -9.561 -19.037 5.207 1.00 78.69 91 ASP A CA 1
ATOM 744 C C . ASP A 1 91 ? -8.906 -18.147 6.291 1.00 78.69 91 ASP A C 1
ATOM 746 O O . ASP A 1 91 ? -9.451 -18.000 7.384 1.00 78.69 91 ASP A O 1
ATOM 750 N N . GLN A 1 92 ? -7.725 -17.572 6.017 1.00 86.81 92 GLN A N 1
ATOM 751 C CA . GLN A 1 92 ? -7.109 -16.542 6.867 1.00 86.81 92 GLN A CA 1
ATOM 752 C C . GLN A 1 92 ? -7.884 -15.209 6.818 1.00 86.81 92 GLN A C 1
ATOM 754 O O . GLN A 1 92 ? -8.679 -14.966 5.908 1.00 86.81 92 GLN A O 1
ATOM 759 N N . GLU A 1 93 ? -7.604 -14.314 7.775 1.00 88.62 93 GLU A N 1
ATOM 760 C CA . GLU A 1 93 ? -8.190 -12.962 7.837 1.00 88.62 93 GLU A CA 1
ATOM 761 C C . GLU A 1 93 ? -7.890 -12.132 6.582 1.00 88.62 93 GLU A C 1
ATOM 763 O O . GLU A 1 93 ? -8.736 -11.347 6.147 1.00 88.62 93 GLU A O 1
ATOM 768 N N . VAL A 1 94 ? -6.706 -12.326 5.994 1.00 92.94 94 VAL A N 1
ATOM 769 C CA . VAL A 1 94 ? -6.301 -11.774 4.698 1.00 92.94 94 VAL A CA 1
ATOM 770 C C . VAL A 1 94 ? -6.089 -12.928 3.724 1.00 92.94 94 VAL A C 1
ATOM 772 O O . VAL A 1 94 ? -5.256 -13.806 3.943 1.00 92.94 94 VAL A O 1
ATOM 775 N N . THR A 1 95 ? -6.840 -12.942 2.624 1.00 93.62 95 THR A N 1
ATOM 776 C CA . THR A 1 95 ? -6.851 -14.093 1.714 1.00 93.62 95 THR A CA 1
ATOM 777 C C . THR A 1 95 ? -5.838 -13.975 0.583 1.00 93.62 95 THR A C 1
ATOM 779 O O . THR A 1 95 ? -5.239 -14.992 0.218 1.00 93.62 95 THR A O 1
ATOM 782 N N . SER A 1 96 ? -5.626 -12.770 0.041 1.00 94.19 96 SER A N 1
ATOM 783 C CA . SER A 1 96 ? -4.590 -12.485 -0.958 1.00 94.19 96 SER A CA 1
ATOM 784 C C . SER A 1 96 ? -4.317 -10.988 -1.143 1.00 94.19 96 SER A C 1
ATOM 786 O O . SER A 1 96 ? -5.129 -10.147 -0.760 1.00 94.19 96 SER A O 1
ATOM 788 N N . LEU A 1 97 ? -3.189 -10.677 -1.781 1.00 94.38 97 LEU A N 1
ATOM 789 C CA . LEU A 1 97 ? -2.846 -9.361 -2.318 1.00 94.38 97 LEU A CA 1
ATOM 790 C C . LEU A 1 97 ? -2.880 -9.409 -3.849 1.00 94.38 97 LEU A C 1
ATOM 792 O O . LEU A 1 97 ? -2.374 -10.349 -4.468 1.00 94.38 97 LEU A O 1
ATOM 796 N N . LEU A 1 98 ? -3.441 -8.386 -4.480 1.00 94.75 98 LEU A N 1
ATOM 797 C CA . LEU A 1 98 ? -3.493 -8.245 -5.933 1.00 94.75 98 LEU A CA 1
ATOM 798 C C . LEU A 1 98 ? -2.779 -6.959 -6.333 1.00 94.75 98 LEU A C 1
ATOM 800 O O . LEU A 1 98 ? -3.011 -5.914 -5.738 1.00 94.75 98 LEU A O 1
ATOM 804 N N . LEU A 1 99 ? -1.927 -7.019 -7.355 1.00 95.00 99 LEU A N 1
ATOM 805 C CA . LEU A 1 99 ? -1.190 -5.860 -7.864 1.00 95.00 99 LEU A CA 1
ATOM 806 C C . LEU A 1 99 ? -1.261 -5.813 -9.386 1.00 95.00 99 LEU A C 1
ATOM 808 O O . LEU A 1 99 ? -1.055 -6.825 -10.059 1.00 95.00 99 LEU A O 1
ATOM 812 N N . VAL A 1 100 ? -1.496 -4.635 -9.958 1.00 93.94 100 VAL A N 1
ATOM 813 C CA . VAL A 1 100 ? -1.487 -4.482 -11.415 1.00 93.94 100 VAL A CA 1
ATOM 814 C C . VAL A 1 100 ? -0.058 -4.596 -11.947 1.00 93.94 100 VAL A C 1
ATOM 816 O O . VAL A 1 100 ? 0.836 -3.847 -11.553 1.00 93.94 100 VAL A O 1
ATOM 819 N N . TYR A 1 101 ? 0.168 -5.522 -12.880 1.00 90.19 101 TYR A N 1
ATOM 820 C CA . TYR A 1 101 ? 1.478 -5.700 -13.512 1.00 90.19 101 TYR A CA 1
ATOM 821 C C . TYR A 1 101 ? 1.824 -4.554 -14.481 1.00 90.19 101 TYR A C 1
ATOM 823 O O . TYR A 1 101 ? 0.957 -3.853 -14.999 1.00 90.19 101 TYR A O 1
ATOM 831 N N . GLY A 1 102 ? 3.116 -4.405 -14.782 1.00 88.50 102 GLY A N 1
ATOM 832 C CA . GLY A 1 102 ? 3.605 -3.493 -15.826 1.00 88.50 102 GLY A CA 1
ATOM 833 C C . GLY A 1 102 ? 4.056 -2.115 -15.336 1.00 88.50 102 GLY A C 1
ATOM 834 O O . GLY A 1 102 ? 4.634 -1.364 -16.117 1.00 88.50 102 GLY A O 1
ATOM 835 N N . PHE A 1 103 ? 3.879 -1.801 -14.053 1.00 90.44 103 PHE A N 1
ATOM 836 C CA . PHE A 1 103 ? 4.445 -0.595 -13.448 1.00 90.44 103 PHE A CA 1
ATOM 837 C C . PHE A 1 103 ? 5.942 -0.757 -13.103 1.00 90.44 103 PHE A C 1
ATOM 839 O O . PHE A 1 103 ? 6.422 -1.887 -12.938 1.00 90.44 103 PHE A O 1
ATOM 846 N N . PRO A 1 104 ? 6.700 0.355 -12.993 1.00 90.94 104 PRO A N 1
ATOM 847 C CA . PRO A 1 104 ? 8.074 0.332 -12.492 1.00 90.94 104 PRO A CA 1
ATOM 848 C C . PRO A 1 104 ? 8.160 -0.267 -11.084 1.00 90.94 104 PRO A C 1
ATOM 850 O O . PRO A 1 104 ? 7.242 -0.093 -10.282 1.00 90.94 104 PRO A O 1
ATOM 853 N N . ARG A 1 105 ? 9.290 -0.908 -10.759 1.00 91.25 105 ARG A N 1
ATOM 854 C CA . ARG A 1 105 ? 9.515 -1.572 -9.462 1.00 91.25 105 ARG A 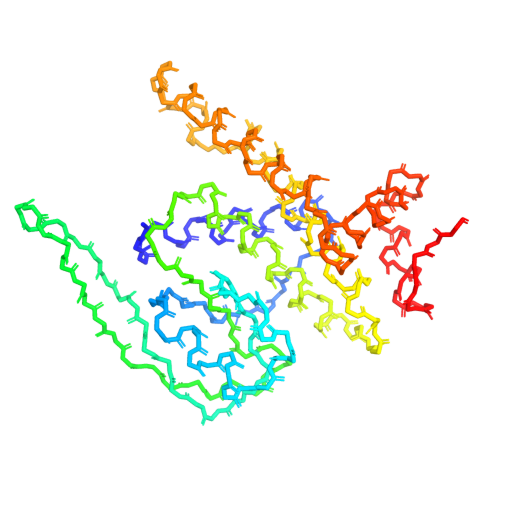CA 1
ATOM 855 C C . ARG A 1 105 ? 9.228 -0.667 -8.268 1.00 91.25 105 ARG A C 1
ATOM 857 O O . ARG A 1 105 ? 8.477 -1.068 -7.388 1.00 91.25 105 ARG A O 1
ATOM 864 N N . LEU A 1 106 ? 9.740 0.564 -8.295 1.00 93.50 106 LEU A N 1
ATOM 865 C CA . LEU A 1 106 ? 9.510 1.559 -7.245 1.00 93.50 106 LEU A CA 1
ATOM 866 C C . LEU A 1 106 ? 8.014 1.835 -7.005 1.00 93.50 106 LEU A C 1
ATOM 868 O O . LEU A 1 106 ? 7.577 1.911 -5.860 1.00 93.50 106 LEU A O 1
ATOM 872 N N . ALA A 1 107 ? 7.224 1.938 -8.080 1.00 95.06 107 ALA A N 1
ATOM 873 C CA . ALA A 1 107 ? 5.787 2.186 -7.995 1.00 95.06 107 ALA A CA 1
ATOM 874 C C . ALA A 1 107 ? 5.025 0.965 -7.459 1.00 95.06 107 ALA A C 1
ATOM 876 O O . ALA A 1 107 ? 4.185 1.122 -6.579 1.00 95.06 107 ALA A O 1
ATOM 877 N N . ILE A 1 108 ? 5.354 -0.243 -7.936 1.00 94.69 108 ILE A N 1
ATOM 878 C CA . ILE A 1 108 ? 4.763 -1.487 -7.412 1.00 94.69 108 ILE A CA 1
ATOM 879 C C . ILE A 1 108 ? 5.110 -1.657 -5.933 1.00 94.69 108 ILE A C 1
ATOM 881 O O . ILE A 1 108 ? 4.246 -2.058 -5.166 1.00 94.69 108 ILE A O 1
ATOM 885 N N . GLY A 1 109 ? 6.335 -1.323 -5.518 1.00 96.00 109 GLY A N 1
ATOM 886 C CA . GLY A 1 109 ? 6.737 -1.364 -4.113 1.00 96.00 109 GLY A CA 1
ATOM 887 C C . GLY A 1 109 ? 5.908 -0.427 -3.239 1.00 96.00 109 GLY A C 1
ATOM 888 O O . GLY A 1 109 ? 5.445 -0.843 -2.184 1.00 96.00 109 GLY A O 1
ATOM 889 N N . ALA A 1 110 ? 5.646 0.799 -3.704 1.00 97.75 110 ALA A N 1
ATOM 890 C CA . ALA A 1 110 ? 4.800 1.746 -2.977 1.00 97.75 110 ALA A CA 1
ATOM 891 C C . ALA A 1 110 ? 3.348 1.255 -2.874 1.00 97.75 110 ALA A C 1
ATOM 893 O O . ALA A 1 110 ? 2.757 1.328 -1.801 1.00 97.75 110 ALA A O 1
ATOM 894 N N . THR A 1 111 ? 2.793 0.700 -3.958 1.00 97.06 111 THR A N 1
ATOM 895 C CA . THR A 1 111 ? 1.469 0.060 -3.926 1.00 97.06 111 THR A CA 1
ATOM 896 C C . THR A 1 111 ? 1.459 -1.140 -2.983 1.00 97.06 111 THR A C 1
ATOM 898 O O . THR A 1 111 ? 0.574 -1.251 -2.153 1.00 97.06 111 THR A O 1
ATOM 901 N N . LEU A 1 112 ? 2.459 -2.016 -3.039 1.00 96.94 112 LEU A N 1
ATOM 902 C CA . LEU A 1 112 ? 2.538 -3.162 -2.140 1.00 96.94 112 LEU A CA 1
ATOM 903 C C . LEU A 1 112 ? 2.659 -2.724 -0.674 1.00 96.94 112 LEU A C 1
ATOM 905 O O . LEU A 1 112 ? 2.014 -3.322 0.175 1.00 96.94 112 LEU A O 1
ATOM 909 N N . ALA A 1 113 ? 3.421 -1.672 -0.368 1.00 97.94 113 ALA A N 1
ATOM 910 C CA . ALA A 1 113 ? 3.511 -1.130 0.986 1.00 97.94 113 ALA A CA 1
ATOM 911 C C . ALA A 1 113 ? 2.172 -0.556 1.484 1.00 97.94 113 ALA A C 1
ATOM 913 O O . ALA A 1 113 ? 1.849 -0.710 2.660 1.00 97.94 113 ALA A O 1
ATOM 914 N N . HIS A 1 114 ? 1.387 0.058 0.595 1.00 98.06 114 HIS A N 1
ATOM 915 C CA . HIS A 1 114 ? 0.015 0.484 0.879 1.00 98.06 114 HIS A CA 1
ATOM 916 C C . HIS A 1 114 ? -0.877 -0.719 1.229 1.00 98.06 114 HIS A C 1
ATOM 918 O O . HIS A 1 114 ? -1.427 -0.789 2.325 1.00 98.06 114 HIS A O 1
ATOM 924 N N . GLU A 1 115 ? -0.948 -1.718 0.345 1.00 97.38 115 GLU A N 1
ATOM 925 C CA . GLU A 1 115 ? -1.802 -2.897 0.545 1.00 97.38 115 GLU A CA 1
ATOM 926 C C . GLU A 1 115 ? -1.355 -3.757 1.742 1.00 97.38 115 GLU A C 1
ATOM 928 O O . GLU A 1 115 ? -2.172 -4.296 2.487 1.00 97.38 115 GLU A O 1
ATOM 933 N N . MET A 1 116 ? -0.046 -3.867 1.987 1.00 97.31 116 MET A N 1
ATOM 934 C CA . MET A 1 116 ? 0.477 -4.565 3.165 1.00 97.31 116 MET A CA 1
ATOM 935 C C . MET A 1 116 ? 0.095 -3.864 4.467 1.00 97.31 116 MET A C 1
ATOM 937 O O . MET A 1 116 ? -0.035 -4.539 5.484 1.00 97.31 116 MET A O 1
ATOM 941 N N . MET A 1 117 ? -0.130 -2.546 4.458 1.00 98.00 117 MET A N 1
ATOM 942 C CA . MET A 1 117 ? -0.610 -1.843 5.644 1.00 98.00 117 MET A CA 1
ATOM 943 C C . MET A 1 117 ? -2.070 -2.191 5.960 1.00 98.00 117 MET A C 1
ATOM 945 O O . MET A 1 117 ? -2.379 -2.472 7.120 1.00 98.00 117 MET A O 1
ATOM 949 N N . HIS A 1 118 ? -2.943 -2.266 4.948 1.00 96.75 118 HIS A N 1
ATOM 950 C CA . HIS A 1 118 ? -4.301 -2.804 5.111 1.00 96.75 118 HIS A CA 1
ATOM 951 C C . HIS A 1 118 ? -4.264 -4.225 5.687 1.00 96.75 118 HIS A C 1
ATOM 953 O O . HIS A 1 118 ? -4.918 -4.514 6.692 1.00 96.75 118 HIS A O 1
ATOM 959 N N . ALA A 1 119 ? -3.439 -5.098 5.099 1.00 96.12 119 ALA A N 1
ATOM 960 C CA . ALA A 1 119 ? -3.284 -6.470 5.568 1.00 96.12 119 ALA A CA 1
ATOM 961 C C . ALA A 1 119 ? -2.780 -6.539 7.020 1.00 96.12 119 ALA A C 1
ATOM 963 O O . ALA A 1 119 ? -3.354 -7.260 7.835 1.00 96.12 119 ALA A O 1
ATOM 964 N N . TRP A 1 120 ? -1.755 -5.756 7.370 1.00 97.12 120 TRP A N 1
ATOM 965 C CA . TRP A 1 120 ? -1.205 -5.710 8.726 1.00 97.12 120 TRP A CA 1
ATOM 966 C C . TRP A 1 120 ? -2.253 -5.252 9.746 1.00 97.12 120 TRP A C 1
ATOM 968 O O . TRP A 1 120 ? -2.452 -5.921 10.756 1.00 97.12 120 TRP A O 1
ATOM 978 N N . MET A 1 121 ? -2.987 -4.167 9.469 1.00 96.81 121 MET A N 1
ATOM 979 C CA . MET A 1 121 ? -4.055 -3.693 10.362 1.00 96.81 121 MET A CA 1
ATOM 980 C C . MET A 1 121 ? -5.154 -4.743 10.542 1.00 96.81 121 MET A C 1
ATOM 982 O O . MET A 1 121 ? -5.657 -4.932 11.653 1.00 96.81 121 MET A O 1
ATOM 986 N N . ARG A 1 122 ? -5.514 -5.452 9.467 1.00 94.94 122 ARG A N 1
ATOM 987 C CA . ARG A 1 122 ? -6.506 -6.527 9.518 1.00 94.94 122 ARG A CA 1
ATOM 988 C C . ARG A 1 122 ? -6.053 -7.673 10.427 1.00 94.94 122 ARG A C 1
ATOM 990 O O . ARG A 1 122 ? -6.837 -8.097 11.274 1.00 94.94 122 ARG A O 1
ATOM 997 N N . ILE A 1 123 ? -4.808 -8.128 10.276 1.00 94.69 123 ILE A N 1
ATOM 998 C CA . ILE A 1 123 ? -4.207 -9.218 11.067 1.00 94.69 123 ILE A CA 1
ATOM 999 C C . ILE A 1 123 ? -4.086 -8.825 12.546 1.00 94.69 123 ILE A C 1
ATOM 1001 O O . ILE A 1 123 ? -4.430 -9.607 13.428 1.00 94.69 123 ILE A O 1
ATOM 1005 N N . GLU A 1 124 ? -3.695 -7.582 12.830 1.00 94.81 124 GLU A N 1
ATOM 1006 C CA . GLU A 1 124 ? -3.612 -7.045 14.197 1.00 94.81 124 GLU A CA 1
ATOM 1007 C C . GLU A 1 124 ? -4.990 -6.755 14.827 1.00 94.81 124 GLU A C 1
ATOM 1009 O O . GLU A 1 124 ? -5.088 -6.329 15.980 1.00 94.81 124 GLU A O 1
ATOM 1014 N N . GLY A 1 125 ? -6.082 -6.987 14.093 1.00 94.56 125 GLY A N 1
ATOM 1015 C CA . GLY A 1 125 ? -7.440 -6.926 14.623 1.00 94.56 125 GLY A CA 1
ATOM 1016 C C . GLY A 1 125 ? -8.043 -5.523 14.694 1.00 94.56 125 GLY A C 1
ATOM 1017 O O . GLY A 1 125 ? -8.993 -5.317 15.457 1.00 94.56 125 GLY A O 1
ATOM 1018 N N . TYR A 1 126 ? -7.553 -4.569 13.895 1.00 95.44 126 TYR A N 1
ATOM 1019 C CA . TYR A 1 126 ? -8.167 -3.244 13.768 1.00 95.44 126 TYR A CA 1
ATOM 1020 C C . TYR A 1 126 ? -9.577 -3.395 13.175 1.00 95.44 126 TYR A C 1
ATOM 1022 O O . TYR A 1 126 ? -9.793 -4.110 12.192 1.00 95.44 126 TYR A O 1
ATOM 1030 N N . LYS A 1 127 ? -10.570 -2.740 13.788 1.00 88.38 127 LYS A N 1
ATOM 1031 C CA . LYS A 1 127 ? -11.985 -2.846 13.397 1.00 88.38 127 LYS A CA 1
ATOM 1032 C C . LYS A 1 127 ? -12.665 -1.485 13.442 1.00 88.38 127 LYS A C 1
ATOM 1034 O O . LYS A 1 127 ? -12.444 -0.710 14.364 1.00 88.38 127 LYS A O 1
ATOM 1039 N N . GLY A 1 128 ? -13.548 -1.237 12.475 1.00 88.12 128 GLY A N 1
ATOM 1040 C CA . GLY A 1 128 ? -14.424 -0.061 12.475 1.00 88.12 128 GLY A CA 1
ATOM 1041 C C . GLY A 1 128 ? -13.708 1.273 12.256 1.00 88.12 128 GLY A C 1
ATOM 1042 O O . GLY A 1 128 ? -14.245 2.305 12.654 1.00 88.12 128 GLY A O 1
ATOM 1043 N N . LEU A 1 129 ? -12.520 1.261 11.642 1.00 94.62 129 LEU A N 1
ATOM 1044 C CA . LEU A 1 129 ? -11.866 2.489 11.200 1.00 94.62 129 LEU A CA 1
ATOM 1045 C C . LEU A 1 129 ? -12.730 3.177 10.140 1.00 94.62 129 LEU A C 1
ATOM 1047 O O . LEU A 1 129 ? -13.418 2.519 9.356 1.00 94.62 129 LEU A O 1
ATOM 1051 N N . THR A 1 130 ? -12.701 4.508 10.114 1.00 94.81 130 THR A N 1
ATOM 1052 C CA . THR A 1 130 ? -13.233 5.222 8.953 1.00 94.81 130 THR A CA 1
ATOM 1053 C C . THR A 1 130 ? -12.272 5.046 7.784 1.00 94.81 130 THR A C 1
ATOM 1055 O O . THR A 1 130 ? -11.068 4.869 7.987 1.00 94.81 130 THR A O 1
ATOM 1058 N N . ILE A 1 131 ? -12.800 5.127 6.562 1.00 93.31 131 ILE A N 1
ATOM 1059 C CA . ILE A 1 131 ? -12.007 4.943 5.342 1.00 93.31 131 ILE A CA 1
ATOM 1060 C C . ILE A 1 131 ? -10.848 5.950 5.321 1.00 93.31 131 ILE A C 1
ATOM 1062 O O . ILE A 1 131 ? -9.728 5.595 4.990 1.00 93.31 131 ILE A O 1
ATOM 1066 N N . GLU A 1 132 ? -11.073 7.187 5.764 1.00 95.12 132 GLU A N 1
ATOM 1067 C CA . GLU A 1 132 ? -10.039 8.226 5.802 1.00 95.12 132 GLU A CA 1
ATOM 1068 C C . GLU A 1 132 ? -8.876 7.900 6.748 1.00 95.12 132 GLU A C 1
ATOM 1070 O O . GLU A 1 132 ? -7.731 8.236 6.452 1.00 95.12 132 GLU A O 1
ATOM 1075 N N . VAL A 1 133 ? -9.153 7.253 7.886 1.00 97.44 133 VAL A N 1
ATOM 1076 C CA . VAL A 1 133 ? -8.105 6.845 8.834 1.00 97.44 133 VAL A CA 1
ATOM 1077 C C . VAL A 1 133 ? -7.319 5.671 8.267 1.00 97.44 133 VAL A C 1
ATOM 1079 O O . VAL A 1 133 ? -6.090 5.691 8.292 1.00 97.44 133 VAL A O 1
ATOM 1082 N N . GLU A 1 134 ? -8.023 4.669 7.743 1.00 96.50 134 GLU A N 1
ATOM 1083 C CA . GLU A 1 134 ? -7.411 3.468 7.180 1.00 96.50 134 GLU A CA 1
ATOM 1084 C C . GLU A 1 134 ? -6.526 3.803 5.969 1.00 96.50 134 GLU A C 1
ATOM 1086 O O . GLU A 1 134 ? -5.323 3.535 5.981 1.00 96.50 134 GLU A O 1
ATOM 1091 N N . GLU A 1 135 ? -7.095 4.485 4.974 1.00 96.06 135 GLU A N 1
ATOM 1092 C CA . GLU A 1 135 ? -6.395 4.921 3.762 1.00 96.06 135 GLU A CA 1
ATOM 1093 C C . GLU A 1 135 ? -5.273 5.907 4.076 1.00 96.06 135 GLU A C 1
ATOM 1095 O O . GLU A 1 135 ? -4.194 5.844 3.487 1.00 96.06 135 GLU A O 1
ATOM 1100 N N . GLY A 1 136 ? -5.487 6.799 5.047 1.00 97.75 136 GLY A N 1
ATOM 1101 C CA . GLY A 1 136 ? -4.480 7.770 5.453 1.00 97.75 136 GLY A CA 1
ATOM 1102 C C . GLY A 1 136 ? -3.192 7.118 5.946 1.00 97.75 136 GLY A C 1
A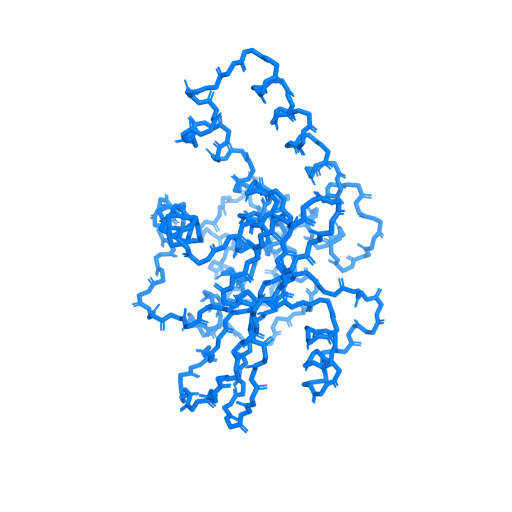TOM 1103 O O . GLY A 1 136 ? -2.099 7.527 5.549 1.00 97.75 136 GLY A O 1
ATOM 1104 N N . ILE A 1 137 ? -3.301 6.073 6.773 1.00 98.25 137 ILE A N 1
ATOM 1105 C CA . ILE A 1 137 ? -2.127 5.334 7.254 1.00 98.25 137 ILE A CA 1
ATOM 1106 C C . ILE A 1 137 ? -1.481 4.550 6.105 1.00 98.25 137 ILE A C 1
ATOM 1108 O O . ILE A 1 137 ? -0.254 4.559 5.983 1.00 98.25 137 ILE A O 1
ATOM 1112 N N . CYS A 1 138 ? -2.276 3.928 5.233 1.00 98.19 138 CYS A N 1
ATOM 1113 C CA . CYS A 1 138 ? -1.766 3.169 4.088 1.00 98.19 138 CYS A CA 1
ATOM 1114 C C . CYS A 1 138 ? -0.997 4.061 3.095 1.00 98.19 138 CYS A C 1
ATOM 1116 O O . CYS A 1 138 ? 0.098 3.702 2.653 1.00 98.19 138 CYS A O 1
ATOM 1118 N N . GLU A 1 139 ? -1.488 5.271 2.815 1.00 98.25 139 GLU A N 1
ATOM 1119 C CA . GLU A 1 139 ? -0.786 6.284 2.009 1.00 98.25 139 GLU A CA 1
ATOM 1120 C C . GLU A 1 139 ? 0.521 6.757 2.677 1.00 98.25 139 GLU A C 1
ATOM 1122 O O . GLU A 1 139 ? 1.533 6.954 1.997 1.00 98.25 139 GLU A O 1
ATOM 1127 N N . VAL A 1 140 ? 0.565 6.877 4.013 1.00 98.62 140 VAL A N 1
ATOM 1128 C CA . VAL A 1 140 ? 1.821 7.183 4.728 1.00 98.62 140 VAL A CA 1
ATOM 1129 C C . VAL A 1 140 ? 2.841 6.056 4.568 1.00 98.62 140 VAL A C 1
ATOM 1131 O O . VAL A 1 140 ? 4.027 6.337 4.380 1.00 98.62 140 VAL A O 1
ATOM 1134 N N . MET A 1 141 ? 2.416 4.793 4.612 1.00 98.50 141 MET A N 1
ATOM 1135 C CA . MET A 1 141 ? 3.324 3.656 4.422 1.00 98.50 141 MET A CA 1
ATOM 1136 C C . MET A 1 141 ? 3.867 3.595 2.992 1.00 98.50 141 MET A C 1
ATOM 1138 O O . MET A 1 141 ? 5.069 3.391 2.813 1.00 98.50 141 MET A O 1
ATOM 1142 N N . ALA A 1 142 ? 3.029 3.874 1.989 1.00 98.50 142 ALA A N 1
ATOM 1143 C CA . ALA A 1 142 ? 3.460 4.020 0.599 1.00 98.50 142 ALA A CA 1
ATOM 1144 C C . ALA A 1 142 ? 4.494 5.145 0.431 1.00 98.50 142 ALA A C 1
ATOM 1146 O O . ALA A 1 142 ? 5.528 4.957 -0.214 1.00 98.50 142 ALA A O 1
ATOM 1147 N N . HIS A 1 143 ? 4.248 6.305 1.047 1.00 98.44 143 HIS A N 1
ATOM 1148 C CA . HIS A 1 143 ? 5.160 7.452 1.010 1.00 98.44 143 HIS A CA 1
ATOM 1149 C C . HIS A 1 143 ? 6.504 7.145 1.688 1.00 98.44 143 HIS A C 1
ATOM 1151 O O . HIS A 1 143 ? 7.560 7.361 1.092 1.00 98.44 143 HIS A O 1
ATOM 1157 N N . ARG A 1 144 ? 6.479 6.550 2.886 1.00 97.94 144 ARG A N 1
ATOM 1158 C CA . ARG A 1 144 ? 7.688 6.156 3.630 1.00 97.94 144 ARG A CA 1
ATOM 1159 C C . ARG A 1 144 ? 8.493 5.073 2.926 1.00 97.94 144 ARG A C 1
ATOM 1161 O O . ARG A 1 144 ? 9.721 5.103 2.987 1.00 97.94 144 ARG A O 1
ATOM 1168 N N . TRP A 1 145 ? 7.826 4.146 2.242 1.00 97.69 145 TRP A N 1
ATOM 1169 C CA . TRP A 1 145 ? 8.494 3.162 1.398 1.00 97.69 145 TRP A CA 1
ATOM 1170 C C . TRP A 1 145 ? 9.338 3.837 0.306 1.00 97.69 145 TRP A C 1
ATOM 1172 O O . TRP A 1 145 ? 10.476 3.430 0.082 1.00 97.69 145 TRP A O 1
ATOM 1182 N N . LEU A 1 146 ? 8.825 4.892 -0.342 1.00 97.44 146 LEU A N 1
ATOM 1183 C CA . LEU A 1 146 ? 9.563 5.623 -1.383 1.00 97.44 146 LEU A CA 1
ATOM 1184 C C . LEU A 1 146 ? 10.855 6.251 -0.839 1.00 97.44 146 LEU A C 1
ATOM 1186 O O . LEU A 1 146 ? 11.876 6.241 -1.528 1.00 97.44 146 LEU A O 1
ATOM 1190 N N . ASP A 1 147 ? 10.832 6.777 0.389 1.00 95.31 147 ASP A N 1
ATOM 1191 C CA . ASP A 1 147 ? 12.029 7.293 1.062 1.00 95.31 147 ASP A CA 1
ATOM 1192 C C . ASP A 1 147 ? 12.997 6.179 1.461 1.00 95.31 147 ASP A C 1
ATOM 1194 O O . ASP A 1 147 ? 14.197 6.286 1.200 1.00 95.31 147 ASP A O 1
ATOM 1198 N N . TRP A 1 148 ? 12.482 5.095 2.043 1.00 94.94 148 TRP A N 1
ATOM 1199 C CA . TRP A 1 148 ? 13.289 3.953 2.467 1.00 94.94 148 TRP A CA 1
ATOM 1200 C C . TRP A 1 148 ? 14.005 3.297 1.283 1.00 94.94 148 TRP A C 1
ATOM 1202 O O . TRP A 1 148 ? 15.222 3.115 1.319 1.00 94.94 148 TRP A O 1
ATOM 1212 N N . TYR A 1 149 ? 13.281 3.017 0.196 1.00 91.69 149 TYR A N 1
ATOM 1213 C CA . TYR A 1 149 ? 13.839 2.363 -0.986 1.00 91.69 149 TYR A CA 1
ATOM 1214 C C . TYR A 1 149 ? 14.891 3.227 -1.687 1.00 91.69 149 TYR A C 1
ATOM 1216 O O . TYR A 1 149 ? 15.862 2.702 -2.217 1.00 91.69 149 TYR A O 1
ATOM 1224 N N . ALA A 1 150 ? 14.758 4.554 -1.648 1.00 87.44 150 ALA A N 1
ATOM 1225 C CA . ALA A 1 150 ? 15.787 5.445 -2.180 1.00 87.44 150 ALA A CA 1
ATOM 1226 C C . ALA A 1 150 ? 17.114 5.373 -1.400 1.00 87.44 150 ALA A C 1
ATOM 1228 O O . ALA A 1 150 ? 18.155 5.736 -1.943 1.00 87.44 150 ALA A O 1
ATOM 1229 N N . PHE A 1 151 ? 17.080 4.929 -0.138 1.00 82.50 151 PHE A N 1
ATOM 1230 C CA . PHE A 1 151 ? 18.263 4.798 0.712 1.00 82.50 151 PHE A CA 1
ATOM 1231 C C . PHE A 1 151 ? 18.896 3.402 0.646 1.00 82.50 151 PHE A C 1
ATOM 1233 O O . PHE A 1 151 ? 20.120 3.295 0.632 1.00 82.50 151 PHE A O 1
ATOM 1240 N N . VAL A 1 152 ? 18.085 2.338 0.609 1.00 81.19 152 VAL A N 1
ATOM 1241 C CA . VAL A 1 152 ? 18.581 0.946 0.689 1.00 81.19 152 VAL A CA 1
ATOM 1242 C C . VAL A 1 152 ? 18.371 0.112 -0.574 1.00 81.19 152 VAL A C 1
ATOM 1244 O O . VAL A 1 152 ? 18.860 -1.013 -0.640 1.00 81.19 152 VAL A O 1
ATOM 1247 N N . GLY A 1 153 ? 17.597 0.608 -1.538 1.00 77.00 153 GLY A N 1
ATOM 1248 C CA . GLY A 1 153 ? 17.225 -0.135 -2.736 1.00 77.00 153 GLY A CA 1
ATOM 1249 C C . GLY A 1 153 ? 18.414 -0.322 -3.668 1.00 77.00 153 GLY A C 1
ATOM 1250 O O . GLY A 1 153 ? 19.095 0.640 -4.022 1.00 77.00 153 GLY A O 1
ATOM 1251 N N . ASP A 1 154 ? 18.621 -1.560 -4.109 1.00 75.94 154 ASP A N 1
ATOM 1252 C CA . ASP A 1 154 ? 19.749 -1.945 -4.965 1.00 75.94 154 ASP A CA 1
ATOM 1253 C C . ASP A 1 154 ? 19.788 -1.135 -6.274 1.00 75.94 154 ASP A C 1
ATOM 1255 O O . ASP A 1 154 ? 20.840 -0.656 -6.705 1.00 75.94 154 ASP A O 1
ATOM 1259 N N . ASP A 1 155 ? 18.604 -0.854 -6.833 1.00 76.75 155 ASP A N 1
ATOM 1260 C CA . ASP A 1 155 ? 18.425 -0.019 -8.025 1.00 76.75 155 ASP A CA 1
ATOM 1261 C C . ASP A 1 155 ? 19.017 1.397 -7.871 1.00 76.75 155 ASP A C 1
ATOM 1263 O O . ASP A 1 155 ? 19.391 2.025 -8.858 1.00 76.75 155 ASP A O 1
ATOM 1267 N N . PHE A 1 156 ? 19.094 1.949 -6.657 1.00 71.50 156 PHE A N 1
ATOM 1268 C CA . PHE A 1 156 ? 19.687 3.273 -6.430 1.00 71.50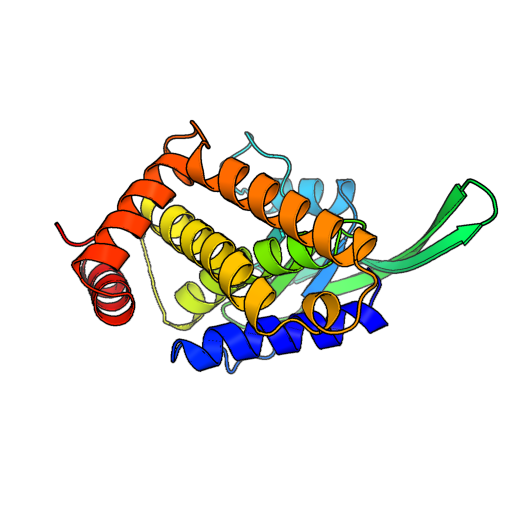 156 PHE A CA 1
ATOM 1269 C C . PHE A 1 156 ? 21.209 3.213 -6.236 1.00 71.50 156 PHE A C 1
ATOM 1271 O O . PHE A 1 156 ? 21.882 4.224 -6.445 1.00 71.50 156 PHE A O 1
ATOM 1278 N N . LEU A 1 157 ? 21.754 2.051 -5.862 1.00 70.50 157 LEU A N 1
ATOM 1279 C CA . LEU A 1 157 ? 23.171 1.855 -5.535 1.00 70.50 157 LEU A CA 1
ATOM 1280 C C . LEU A 1 157 ? 24.002 1.355 -6.726 1.00 70.50 157 LEU A C 1
ATOM 1282 O O . LEU A 1 157 ? 25.190 1.673 -6.817 1.00 70.50 157 LEU A O 1
ATOM 1286 N N . HIS A 1 158 ? 23.397 0.600 -7.649 1.00 73.69 158 HIS A N 1
ATOM 1287 C CA . HIS A 1 158 ? 24.107 -0.086 -8.738 1.00 73.69 158 HIS A CA 1
ATOM 1288 C C . HIS A 1 158 ? 23.605 0.274 -10.143 1.00 73.69 158 HIS A C 1
ATOM 1290 O O . HIS A 1 158 ? 23.542 -0.574 -11.034 1.00 73.69 158 HIS A O 1
ATOM 1296 N N . THR A 1 159 ? 23.278 1.547 -10.373 1.00 82.31 159 THR A N 1
ATOM 1297 C CA . THR A 1 159 ? 22.778 2.033 -11.668 1.00 82.31 159 THR A CA 1
ATOM 1298 C C . THR A 1 159 ? 23.646 3.116 -12.301 1.00 82.31 159 THR A C 1
ATOM 1300 O O . THR A 1 159 ? 24.505 3.723 -11.657 1.00 82.31 159 THR A O 1
ATOM 1303 N N . THR A 1 160 ? 23.447 3.353 -13.602 1.00 88.69 160 THR A N 1
ATOM 1304 C CA . THR A 1 160 ? 24.098 4.479 -14.286 1.00 88.69 160 THR A CA 1
ATOM 1305 C C . THR A 1 160 ? 23.570 5.815 -13.742 1.00 88.69 160 THR A C 1
ATOM 1307 O O . THR A 1 160 ? 22.454 5.868 -13.212 1.00 88.69 160 THR A O 1
ATOM 1310 N N . PRO A 1 161 ? 24.310 6.929 -13.894 1.00 88.12 161 PRO A N 1
ATOM 1311 C CA . PRO A 1 161 ? 23.839 8.247 -13.465 1.00 88.12 161 PRO A CA 1
ATOM 1312 C C . PRO A 1 161 ? 22.452 8.624 -14.015 1.00 88.12 161 PRO A C 1
ATOM 1314 O O . PRO A 1 161 ? 21.642 9.214 -13.297 1.00 88.12 161 PRO A O 1
ATOM 1317 N N . GLU A 1 162 ? 22.152 8.247 -15.260 1.00 90.31 162 GLU A N 1
ATOM 1318 C CA . GLU A 1 162 ? 20.869 8.506 -15.925 1.00 90.31 162 GLU A CA 1
ATOM 1319 C C . GLU A 1 162 ? 19.732 7.700 -15.295 1.00 90.31 162 GLU A C 1
ATOM 1321 O O . GLU A 1 162 ? 18.654 8.236 -15.039 1.00 90.31 162 GLU A O 1
ATOM 1326 N N . GLN A 1 163 ? 19.976 6.419 -15.010 1.00 89.25 163 GLN A N 1
ATOM 1327 C CA . GLN A 1 163 ? 19.021 5.547 -14.328 1.00 89.25 163 GLN A CA 1
ATOM 1328 C C . GLN A 1 163 ? 18.759 6.029 -12.897 1.00 89.25 163 GLN A C 1
ATOM 1330 O O . GLN A 1 163 ? 17.601 6.143 -12.491 1.00 89.25 163 GLN A O 1
ATOM 1335 N N . ALA A 1 164 ? 19.807 6.406 -12.162 1.00 88.75 164 ALA A N 1
ATOM 1336 C CA . ALA A 1 164 ? 19.675 6.966 -10.823 1.00 88.75 164 ALA A CA 1
ATOM 1337 C C . ALA A 1 164 ? 18.873 8.282 -10.838 1.00 88.75 164 ALA A C 1
ATOM 1339 O O . ALA A 1 164 ? 18.021 8.505 -9.976 1.00 88.75 164 ALA A O 1
ATOM 1340 N N . GLN A 1 165 ? 19.090 9.147 -11.838 1.00 90.81 165 GLN A N 1
ATOM 1341 C CA . GLN A 1 165 ? 18.299 10.370 -12.002 1.00 90.81 165 GLN A CA 1
ATOM 1342 C C . GLN A 1 165 ? 16.840 10.071 -12.357 1.00 90.81 165 GLN A C 1
ATOM 1344 O O . GLN A 1 165 ? 15.938 10.706 -11.809 1.00 90.81 165 GLN A O 1
ATOM 1349 N N . PHE A 1 166 ? 16.590 9.097 -13.233 1.00 92.62 166 PHE A N 1
ATOM 1350 C CA . PHE A 1 166 ? 15.235 8.648 -13.547 1.00 92.62 166 PHE A CA 1
ATOM 1351 C C . PHE A 1 166 ? 14.501 8.167 -12.291 1.00 92.62 166 PHE A C 1
ATOM 1353 O O . PHE A 1 166 ? 13.363 8.571 -12.059 1.00 92.62 166 PHE A O 1
ATOM 1360 N N . LEU A 1 167 ? 15.154 7.358 -11.453 1.00 93.25 167 LEU A N 1
ATOM 1361 C CA . LEU A 1 167 ? 14.566 6.851 -10.214 1.00 93.25 167 LEU A CA 1
ATOM 1362 C C . LEU A 1 167 ? 14.288 7.967 -9.198 1.00 93.25 167 LEU A C 1
ATOM 1364 O O . LEU A 1 167 ? 13.228 7.951 -8.573 1.00 93.25 167 LEU A O 1
ATOM 1368 N N . ARG A 1 168 ? 15.172 8.970 -9.079 1.00 93.31 168 ARG A N 1
ATOM 1369 C CA . ARG A 1 168 ? 14.917 10.177 -8.267 1.00 93.31 168 ARG A CA 1
ATOM 1370 C C . ARG A 1 168 ? 13.683 10.938 -8.754 1.00 93.31 168 ARG A C 1
ATOM 1372 O O . ARG A 1 168 ? 12.780 11.195 -7.964 1.00 93.31 168 ARG A O 1
ATOM 1379 N N . ASN A 1 169 ? 13.594 11.204 -10.057 1.00 96.31 169 ASN A N 1
ATOM 1380 C CA . ASN A 1 169 ? 12.441 11.893 -10.643 1.00 96.31 169 ASN A CA 1
ATOM 1381 C C . ASN A 1 169 ? 11.144 11.087 -10.459 1.00 96.31 169 ASN A C 1
ATOM 1383 O O . ASN A 1 169 ? 10.091 11.651 -10.166 1.00 96.31 169 ASN A O 1
ATOM 1387 N N . LEU A 1 170 ? 11.208 9.761 -10.620 1.00 96.19 170 LEU A N 1
ATOM 1388 C CA . LEU A 1 170 ? 10.062 8.879 -10.413 1.00 96.19 170 LEU A CA 1
ATOM 1389 C C . LEU A 1 170 ? 9.610 8.891 -8.949 1.00 96.19 170 LEU A C 1
ATOM 1391 O O . LEU A 1 170 ? 8.412 8.988 -8.694 1.00 96.19 170 LEU A O 1
ATOM 1395 N N . LYS A 1 171 ? 10.548 8.829 -7.997 1.00 97.06 171 LYS A N 1
ATOM 1396 C CA . LYS A 1 171 ? 10.263 8.945 -6.562 1.00 97.06 171 LYS A CA 1
ATOM 1397 C C . LYS A 1 171 ? 9.533 10.254 -6.257 1.00 97.06 171 LYS A C 1
ATOM 1399 O O . LYS A 1 171 ? 8.447 10.219 -5.683 1.00 97.06 171 LYS A O 1
ATOM 1404 N N . GLU A 1 172 ? 10.089 11.383 -6.693 1.00 97.50 172 GLU A N 1
ATOM 1405 C CA . GLU A 1 172 ? 9.499 12.710 -6.483 1.00 97.50 172 GLU A CA 1
ATOM 1406 C C . GLU A 1 172 ? 8.106 12.816 -7.107 1.00 97.50 172 GLU A C 1
ATOM 1408 O O . GLU A 1 172 ? 7.182 13.350 -6.493 1.00 97.50 172 GLU A O 1
ATOM 1413 N N . PHE A 1 173 ? 7.917 12.280 -8.314 1.00 97.88 173 PHE A N 1
ATOM 1414 C CA . PHE A 1 173 ? 6.609 12.237 -8.962 1.00 97.88 173 PHE A CA 1
ATOM 1415 C C . PHE A 1 173 ? 5.587 11.437 -8.141 1.00 97.88 173 PHE A C 1
ATOM 1417 O O . PHE A 1 173 ? 4.461 11.895 -7.944 1.00 97.88 173 PHE A O 1
ATOM 1424 N N . LEU A 1 174 ? 5.970 10.258 -7.641 1.00 97.62 174 LEU A N 1
ATOM 1425 C CA . LEU A 1 174 ? 5.095 9.406 -6.834 1.00 97.62 174 LEU A CA 1
ATOM 1426 C C . LEU A 1 174 ? 4.758 10.049 -5.479 1.00 97.62 174 LEU A C 1
ATOM 1428 O O . LEU A 1 174 ? 3.587 10.059 -5.106 1.00 97.62 174 LEU A O 1
ATOM 1432 N N . GLN A 1 175 ? 5.732 10.653 -4.790 1.00 98.12 175 GLN A N 1
ATOM 1433 C CA . GLN A 1 175 ? 5.494 11.381 -3.533 1.00 98.12 175 GLN A CA 1
ATOM 1434 C C . GLN A 1 175 ? 4.547 12.563 -3.747 1.00 98.12 175 GLN A C 1
ATOM 1436 O O . GLN A 1 175 ? 3.543 12.679 -3.046 1.00 98.12 175 GLN A O 1
ATOM 1441 N N . ASN A 1 176 ? 4.785 13.375 -4.783 1.00 97.88 176 ASN A N 1
ATOM 1442 C CA . ASN A 1 176 ? 3.910 14.499 -5.115 1.00 97.88 176 ASN A CA 1
ATOM 1443 C C . ASN A 1 176 ? 2.468 14.053 -5.402 1.00 97.88 176 ASN A C 1
ATOM 1445 O O . ASN A 1 176 ? 1.532 14.766 -5.044 1.00 97.88 176 ASN A O 1
ATOM 1449 N N . LYS A 1 177 ? 2.264 12.882 -6.025 1.00 96.12 177 LYS A N 1
ATOM 1450 C CA . LYS A 1 177 ? 0.917 12.336 -6.260 1.00 96.12 177 LYS A CA 1
ATOM 1451 C C . LYS A 1 177 ? 0.169 11.997 -4.973 1.00 96.12 177 LYS A C 1
ATOM 1453 O O . LYS A 1 177 ? -1.054 12.100 -4.980 1.00 96.12 177 LYS A O 1
ATOM 1458 N N . ILE A 1 178 ? 0.873 11.580 -3.922 1.00 96.69 178 ILE A N 1
ATOM 1459 C CA . ILE A 1 178 ? 0.283 11.292 -2.608 1.00 96.69 178 ILE A CA 1
ATOM 1460 C C . ILE A 1 178 ? 0.022 12.613 -1.875 1.00 96.69 178 ILE A C 1
ATOM 1462 O O . ILE A 1 178 ? -1.107 12.907 -1.485 1.00 96.69 178 ILE A O 1
ATOM 1466 N N . GLU A 1 179 ? 1.045 13.464 -1.772 1.00 97.44 179 GLU A N 1
ATOM 1467 C CA . GLU A 1 179 ? 1.007 14.715 -1.004 1.00 97.44 179 GLU A CA 1
ATOM 1468 C C . GLU A 1 179 ? -0.031 15.714 -1.527 1.00 97.44 179 GLU A C 1
ATOM 1470 O O . GLU A 1 179 ? -0.737 16.361 -0.746 1.00 97.44 179 GLU A O 1
ATOM 1475 N N . ARG A 1 180 ? -0.142 15.820 -2.855 1.00 95.50 180 ARG A N 1
ATOM 1476 C CA . ARG A 1 180 ? -1.049 16.746 -3.550 1.00 95.50 180 ARG A CA 1
ATOM 1477 C C . ARG A 1 180 ? -2.356 16.088 -3.978 1.00 95.50 180 ARG A C 1
ATOM 1479 O O . ARG A 1 180 ? -3.051 16.611 -4.842 1.00 95.50 180 ARG A O 1
ATOM 1486 N N . ASN A 1 181 ? -2.685 14.921 -3.430 1.00 93.50 181 ASN A N 1
ATOM 1487 C CA . ASN A 1 181 ? -3.975 14.309 -3.694 1.00 93.50 181 ASN A CA 1
ATOM 1488 C C . ASN A 1 181 ? -5.080 15.180 -3.062 1.00 93.50 181 ASN A C 1
ATOM 1490 O O . ASN A 1 181 ? -5.119 15.383 -1.844 1.00 93.50 181 ASN A O 1
ATOM 1494 N N . ASP A 1 182 ? -5.973 15.714 -3.893 1.00 93.00 182 ASP A N 1
ATOM 1495 C CA . ASP A 1 182 ? -7.083 16.566 -3.444 1.00 93.00 182 ASP A CA 1
ATOM 1496 C C . ASP A 1 182 ? -8.264 15.753 -2.895 1.00 93.00 182 ASP A C 1
ATOM 1498 O O . ASP A 1 182 ? -9.169 16.304 -2.267 1.00 93.00 182 ASP A O 1
ATOM 1502 N N . CYS A 1 183 ? -8.271 14.429 -3.098 1.00 91.38 183 CYS A N 1
ATOM 1503 C CA . CYS A 1 183 ? -9.302 13.570 -2.534 1.00 91.38 183 CYS A CA 1
ATOM 1504 C C . CYS A 1 183 ? -9.277 13.653 -1.004 1.00 91.38 183 CYS A C 1
ATOM 1506 O O . CYS A 1 183 ? -8.245 13.418 -0.375 1.00 91.38 183 CYS A O 1
ATOM 1508 N N . LYS A 1 184 ? -10.432 13.944 -0.398 1.00 90.75 184 LYS A N 1
ATOM 1509 C CA . LYS A 1 184 ? -10.565 14.049 1.059 1.00 90.75 184 LYS A CA 1
ATOM 1510 C C . LYS A 1 184 ? -10.189 12.748 1.773 1.00 90.75 184 LYS A C 1
ATOM 1512 O O . LYS A 1 184 ? -9.569 12.813 2.824 1.00 90.75 184 LYS A O 1
ATOM 1517 N N . ILE A 1 185 ? -10.540 11.601 1.192 1.00 89.56 185 ILE A N 1
ATOM 1518 C CA . ILE A 1 185 ? -10.280 10.288 1.786 1.00 89.56 185 ILE A CA 1
ATOM 1519 C C . ILE A 1 185 ? -8.782 9.988 1.757 1.00 89.56 185 ILE A C 1
ATOM 1521 O O . ILE A 1 185 ? -8.139 9.970 2.797 1.00 89.56 185 ILE A O 1
ATOM 1525 N N . TYR A 1 186 ? -8.215 9.859 0.561 1.00 88.94 186 TYR A N 1
ATOM 1526 C CA . TYR A 1 186 ? -6.815 9.475 0.387 1.00 88.94 186 TYR A CA 1
ATOM 1527 C C . TYR A 1 186 ? -5.842 10.601 0.760 1.00 88.94 186 TYR A C 1
ATOM 1529 O O . TYR A 1 186 ? -4.970 10.440 1.604 1.00 88.94 186 TYR A O 1
ATOM 1537 N N . GLY A 1 187 ? -5.992 11.778 0.151 1.00 93.62 187 GLY A N 1
ATOM 1538 C CA . GLY A 1 187 ? -5.073 12.892 0.372 1.00 93.62 187 GLY A CA 1
ATOM 1539 C C . GLY A 1 187 ? -5.296 13.620 1.692 1.00 93.62 187 GLY A C 1
ATOM 1540 O O . GLY A 1 187 ? -4.333 14.004 2.353 1.00 93.62 187 GLY A O 1
ATOM 1541 N N . GLY A 1 188 ? -6.556 13.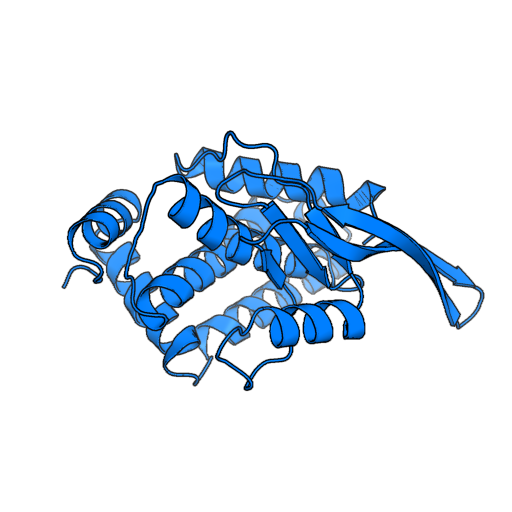809 2.094 1.00 96.25 188 GLY A N 1
ATOM 1542 C CA . GLY A 1 188 ? -6.885 14.351 3.417 1.00 96.25 188 GLY A CA 1
ATOM 1543 C C . GLY A 1 188 ? -6.445 13.403 4.528 1.00 96.25 188 GLY A C 1
ATOM 1544 O O . GLY A 1 188 ? -5.666 13.816 5.385 1.00 96.25 188 GLY A O 1
ATOM 1545 N N . GLY A 1 189 ? -6.833 12.126 4.435 1.00 97.19 189 GLY A N 1
ATOM 1546 C CA . GLY A 1 189 ? -6.393 11.077 5.356 1.00 97.19 189 GLY A CA 1
ATOM 1547 C C . GLY A 1 189 ? -4.872 10.979 5.458 1.00 97.19 189 GLY A C 1
ATOM 1548 O O . GLY A 1 189 ? -4.344 10.934 6.566 1.00 97.19 189 GLY A O 1
ATOM 1549 N N . PHE A 1 190 ? -4.148 11.033 4.333 1.00 98.25 190 PHE A N 1
ATOM 1550 C CA . PHE A 1 190 ? -2.681 11.057 4.327 1.00 98.25 190 PHE A CA 1
ATOM 1551 C C . PHE A 1 190 ? -2.119 12.233 5.130 1.00 98.25 190 PHE A C 1
ATOM 1553 O O . PHE A 1 190 ? -1.216 12.043 5.942 1.00 98.25 190 PHE A O 1
ATOM 1560 N N . ARG A 1 191 ? -2.631 13.452 4.915 1.00 98.31 191 ARG A N 1
ATOM 1561 C CA . ARG A 1 191 ? -2.145 14.648 5.622 1.00 98.31 191 ARG A CA 1
ATOM 1562 C C . ARG A 1 191 ? -2.401 14.554 7.125 1.00 98.31 191 ARG A C 1
ATOM 1564 O O . ARG A 1 191 ? -1.491 14.852 7.899 1.00 98.31 191 ARG A O 1
ATOM 1571 N N . ASP A 1 192 ? -3.580 14.085 7.523 1.00 98.31 192 ASP A N 1
ATOM 1572 C CA . ASP A 1 192 ? -3.942 13.894 8.931 1.00 98.31 192 ASP A CA 1
ATOM 1573 C C . ASP A 1 192 ? -3.071 12.806 9.589 1.00 98.31 192 ASP A C 1
ATOM 1575 O O . ASP A 1 192 ? -2.493 13.023 10.658 1.00 98.31 192 ASP A O 1
ATOM 1579 N N . ALA A 1 193 ? -2.898 11.664 8.913 1.00 98.50 193 ALA A N 1
ATOM 1580 C CA . ALA A 1 193 ? -2.057 10.559 9.369 1.00 98.50 193 ALA A CA 1
ATOM 1581 C C . ALA A 1 193 ? -0.586 10.975 9.494 1.00 98.50 193 ALA A C 1
ATOM 1583 O O . ALA A 1 193 ? 0.053 10.725 10.518 1.00 98.50 193 ALA A O 1
ATOM 1584 N N . LYS A 1 194 ? -0.046 11.641 8.466 1.00 98.44 194 LYS A N 1
ATOM 1585 C CA . LYS A 1 194 ? 1.337 12.132 8.432 1.00 98.44 194 LYS A CA 1
ATOM 1586 C C . LYS A 1 194 ? 1.589 13.105 9.573 1.00 98.44 194 LYS A C 1
ATOM 1588 O O . LYS A 1 194 ? 2.569 12.932 10.292 1.00 98.44 194 LYS A O 1
ATOM 1593 N N . TRP A 1 195 ? 0.687 14.063 9.785 1.00 98.38 195 TRP A N 1
ATOM 1594 C CA . TRP A 1 195 ? 0.791 15.019 10.885 1.00 98.38 195 TRP A CA 1
ATOM 1595 C C . TRP A 1 195 ? 0.803 14.324 12.252 1.00 98.38 195 TRP A C 1
ATOM 1597 O O . TRP A 1 195 ? 1.680 14.597 13.074 1.00 98.38 195 TRP A O 1
ATOM 1607 N N . ALA A 1 196 ? -0.116 13.382 12.486 1.00 98.56 196 ALA A N 1
ATOM 1608 C CA . ALA A 1 196 ? -0.178 12.638 13.743 1.00 98.56 196 ALA A CA 1
ATOM 1609 C C . ALA A 1 196 ? 1.101 11.821 13.982 1.00 98.56 196 ALA A C 1
ATOM 1611 O O . ALA A 1 196 ? 1.680 11.862 15.068 1.00 98.56 196 ALA A O 1
ATOM 1612 N N . ILE A 1 197 ? 1.591 11.135 12.949 1.00 98.38 197 ILE A N 1
ATOM 1613 C CA . ILE A 1 197 ? 2.806 10.320 13.017 1.00 98.38 197 ILE A CA 1
ATOM 1614 C C . ILE A 1 197 ? 4.058 11.183 13.225 1.00 98.38 197 ILE A C 1
ATOM 1616 O O . ILE A 1 197 ? 4.952 10.773 13.965 1.00 98.38 197 ILE A O 1
ATOM 1620 N N . GLU A 1 198 ? 4.152 12.357 12.600 1.00 97.88 198 GLU A N 1
ATOM 1621 C CA . GLU A 1 198 ? 5.267 13.293 12.800 1.00 97.88 198 GLU A CA 1
ATOM 1622 C C . GLU A 1 198 ? 5.259 13.894 14.209 1.00 97.88 198 GLU A C 1
ATOM 1624 O O . GLU A 1 198 ? 6.316 14.040 14.821 1.00 97.88 198 GLU A O 1
ATOM 1629 N N . LYS A 1 199 ? 4.074 14.194 14.751 1.00 98.38 199 LYS A N 1
ATOM 1630 C CA . LYS A 1 199 ? 3.922 14.795 16.080 1.00 98.38 199 LYS A CA 1
ATOM 1631 C C . LYS A 1 199 ? 4.111 13.790 17.218 1.00 98.38 199 LYS A C 1
ATOM 1633 O O . LYS A 1 199 ? 4.741 14.116 18.221 1.00 98.38 199 LYS A O 1
ATOM 1638 N N . TYR A 1 200 ? 3.560 12.587 17.075 1.00 98.19 200 TYR A N 1
ATOM 1639 C CA . TYR A 1 200 ? 3.461 11.603 18.159 1.00 98.19 200 TYR A CA 1
ATOM 1640 C C . TYR A 1 200 ? 4.301 10.339 17.946 1.00 98.19 200 TYR A C 1
ATOM 1642 O O . TYR A 1 200 ? 4.456 9.530 18.861 1.00 98.19 200 TYR A O 1
ATOM 1650 N N . GLY A 1 201 ? 4.857 10.152 16.751 1.00 98.12 201 GLY A N 1
ATOM 1651 C CA . GLY A 1 201 ? 5.551 8.931 16.359 1.00 98.12 201 GLY A CA 1
ATOM 1652 C C . GLY A 1 201 ? 4.602 7.843 15.848 1.00 98.12 201 GLY A C 1
ATOM 1653 O O . GLY A 1 201 ? 3.435 7.748 16.241 1.00 98.12 201 GLY A O 1
ATOM 1654 N N . LEU A 1 202 ? 5.129 6.977 14.973 1.00 97.62 202 LEU A N 1
ATOM 1655 C CA . LEU A 1 202 ? 4.362 5.909 14.318 1.00 97.62 202 LEU A CA 1
ATOM 1656 C C . LEU A 1 202 ? 3.748 4.945 15.337 1.00 97.62 202 LEU A C 1
ATOM 1658 O O . LEU A 1 202 ? 2.538 4.751 15.336 1.00 97.62 202 LEU A O 1
ATOM 1662 N N . LYS A 1 203 ? 4.571 4.397 16.243 1.00 96.94 203 LYS A N 1
ATOM 1663 C CA . LYS A 1 203 ? 4.142 3.394 17.230 1.00 96.94 203 LYS A CA 1
ATOM 1664 C C . LYS A 1 203 ? 2.990 3.889 18.105 1.00 96.94 203 LYS A C 1
ATOM 1666 O O . LYS A 1 203 ? 2.031 3.154 18.334 1.00 96.94 203 LYS A O 1
ATOM 1671 N N . TYR A 1 204 ? 3.083 5.123 18.600 1.00 98.06 204 TYR A N 1
ATOM 1672 C CA . TYR A 1 204 ? 2.017 5.696 19.416 1.00 98.06 204 TYR A CA 1
ATOM 1673 C C . TYR A 1 204 ? 0.755 5.915 18.584 1.00 98.06 204 TYR A C 1
ATOM 1675 O O . TYR A 1 204 ? -0.327 5.524 19.008 1.00 98.06 204 TYR A O 1
ATOM 1683 N N . THR A 1 205 ? 0.904 6.484 17.385 1.00 98.38 205 THR A N 1
ATOM 1684 C CA . THR A 1 205 ? -0.227 6.795 16.506 1.00 98.38 205 THR A CA 1
ATOM 1685 C C . THR A 1 205 ? -1.029 5.547 16.151 1.00 98.38 205 THR A C 1
ATOM 1687 O O . THR A 1 205 ? -2.238 5.541 16.358 1.00 98.38 205 THR A O 1
ATOM 1690 N N . ILE A 1 206 ? -0.376 4.468 15.705 1.00 97.25 206 ILE A N 1
ATOM 1691 C CA . ILE A 1 206 ? -1.071 3.214 15.367 1.00 97.25 206 ILE A CA 1
ATOM 1692 C C . ILE A 1 206 ? -1.739 2.591 16.602 1.00 97.25 206 ILE A C 1
ATOM 1694 O O . ILE A 1 206 ? -2.898 2.197 16.535 1.00 97.25 206 ILE A O 1
ATOM 1698 N N . SER A 1 207 ? -1.072 2.609 17.765 1.00 97.19 207 SER A N 1
ATOM 1699 C CA . SER A 1 207 ? -1.653 2.089 19.014 1.00 97.19 207 SER A CA 1
ATOM 1700 C C . SER A 1 207 ? -2.879 2.893 19.452 1.00 97.19 207 SER A C 1
ATOM 1702 O O . SER A 1 207 ? -3.855 2.326 19.936 1.00 97.19 207 SER A O 1
ATOM 1704 N N . HIS A 1 208 ? -2.839 4.216 19.279 1.00 98.12 208 HIS A N 1
ATOM 1705 C CA . HIS A 1 208 ? -3.965 5.092 19.569 1.00 98.12 208 HIS A CA 1
ATOM 1706 C C . HIS A 1 208 ? -5.127 4.824 18.604 1.00 98.12 208 HIS A C 1
ATOM 1708 O O . HIS A 1 208 ? -6.254 4.639 19.056 1.00 98.12 208 HIS A O 1
ATOM 1714 N N . VAL A 1 209 ? -4.852 4.710 17.300 1.00 98.06 209 VAL A N 1
ATOM 1715 C CA . VAL A 1 209 ? -5.859 4.369 16.281 1.00 98.06 209 VAL A CA 1
ATOM 1716 C C . VAL A 1 209 ? -6.504 3.012 16.571 1.00 98.06 209 VAL A C 1
ATOM 1718 O O . VAL A 1 209 ? -7.723 2.903 16.484 1.00 98.06 209 VAL A O 1
ATOM 1721 N N . ALA A 1 210 ? -5.734 2.004 16.990 1.00 96.81 210 ALA A N 1
ATOM 1722 C CA . ALA A 1 210 ? -6.273 0.698 17.377 1.00 96.81 210 ALA A CA 1
ATOM 1723 C C . ALA A 1 210 ? -7.294 0.796 18.526 1.00 96.81 210 ALA A C 1
ATOM 1725 O O . ALA A 1 210 ? -8.270 0.052 18.563 1.00 96.81 210 ALA A O 1
ATOM 1726 N N . GLN A 1 211 ? -7.067 1.717 19.468 1.00 96.12 211 GLN A N 1
ATOM 1727 C CA . GLN A 1 211 ? -7.904 1.892 20.657 1.00 96.12 211 GLN A CA 1
ATOM 1728 C C . GLN A 1 211 ? -9.115 2.797 20.411 1.00 96.12 211 GLN A C 1
ATOM 1730 O O . GLN A 1 211 ? -10.173 2.575 20.998 1.00 96.12 211 GLN A O 1
ATOM 1735 N N . THR A 1 212 ? -8.964 3.840 19.591 1.00 96.44 212 THR A N 1
ATOM 1736 C CA . THR A 1 212 ? -9.960 4.920 19.467 1.00 96.44 212 THR A CA 1
ATOM 1737 C C . THR A 1 212 ? -10.617 5.003 18.093 1.00 96.44 212 THR A C 1
ATOM 1739 O O . THR A 1 212 ? -11.628 5.692 17.939 1.00 96.44 212 THR A O 1
ATOM 1742 N N . GLY A 1 213 ? -10.042 4.341 17.088 1.00 96.56 213 GLY A N 1
ATOM 1743 C CA . GLY A 1 213 ? -10.440 4.443 15.686 1.00 96.56 213 GLY A CA 1
ATOM 1744 C C . GLY A 1 213 ? -10.133 5.796 15.037 1.00 96.56 213 GLY A C 1
ATOM 1745 O O . GLY A 1 213 ? -10.644 6.072 13.953 1.00 96.56 213 GLY A O 1
ATOM 1746 N N . LYS A 1 214 ? -9.354 6.668 15.690 1.00 96.94 214 LYS A N 1
ATOM 1747 C CA . LYS A 1 214 ? -9.069 8.041 15.238 1.00 96.94 214 LYS A CA 1
ATOM 1748 C C . LYS A 1 214 ? -7.594 8.377 15.385 1.00 96.94 214 LYS A C 1
ATOM 1750 O O . LYS A 1 214 ? -6.895 7.759 16.177 1.00 96.94 214 LYS A O 1
ATOM 1755 N N . PHE A 1 215 ? -7.131 9.393 14.661 1.00 97.81 215 PHE A N 1
ATOM 1756 C CA . PHE A 1 215 ? -5.801 9.949 14.889 1.00 97.81 215 PHE A CA 1
ATOM 1757 C C . PHE A 1 215 ? -5.735 10.727 16.213 1.00 97.81 215 PHE A C 1
ATOM 1759 O O . PHE A 1 215 ? -6.706 11.405 16.568 1.00 97.81 215 PHE A O 1
ATOM 1766 N N . PRO A 1 216 ? -4.599 10.666 16.932 1.00 96.25 216 PRO A N 1
ATOM 1767 C CA . PRO A 1 216 ? -4.362 11.519 18.092 1.00 96.25 216 PRO A CA 1
ATOM 1768 C C . PRO A 1 216 ? -4.312 13.001 17.680 1.00 96.25 216 PRO A C 1
ATOM 1770 O O . PRO A 1 216 ? -3.793 13.334 16.614 1.00 96.25 216 PRO A O 1
ATOM 1773 N N . GLN A 1 217 ? -4.838 13.884 18.535 1.00 88.31 217 GLN A N 1
ATOM 1774 C CA . GLN A 1 217 ? -4.887 15.345 18.338 1.00 88.31 217 GLN A CA 1
ATOM 1775 C C . GLN A 1 217 ? -3.933 16.063 19.285 1.00 88.31 217 GLN A C 1
ATOM 1777 O O . GLN A 1 217 ? -3.798 15.611 20.437 1.00 88.31 217 GLN A O 1
#

pLDDT: mean 90.79, std 9.5, range [46.34, 98.62]

InterPro domains:
  IPR022087 Protein DA1-like domain [PF12315] (19-211)
  IPR045218 Protein DA1-like [PTHR24209] (1-216)